Protein AF-A0A7S6MX84-F1 (afdb_monomer_lite)

Sequence (228 aa):
MVRIAVAFVALCLFFGCIPCIQGPSLYVRGEVVTTLDSSGTFIQTPGRRQQNLERVVLCSDRDTGYAWTDKAFVLEVPDAIDLGAKSLKVIKLETVSTGSYSTPDFMITLEDACTPYIVLKDKCQIVNWYNPYSIPRVHIKGGMLEQIVATPILFSDEFVVGYEIRLGDTKISNCNSPQLSRWQAVNQGAGSSAKPSQSKSKKLQSTTREMPETIAIINASPQRQRQR

pLDDT: mean 70.07, std 21.01, range [25.14, 95.12]

Foldseek 3Di:
DPDPVVVVVVVVVVPPCPAFQQFPWDWDFFKAKWFQAPQRDTDHDPDDPPPDFAEQEDADQFRKDFAAHPGIHMYGHHDIDTLSFKKKKKWADDDPPPPDDDDTGIMIGIHTLGDAEDEDEDALTKMWIFRQGGDHHHHYDPDDPVQWDWAFDDDVLPDGRTTIIGGGDCVPRVRDDPRVVSVCCSVVVVVPPPDDDDDDDDDDDDDDDDDDDDDDDDDDDDDDDDDD

Radius of gyration: 23.45 Å; chains: 1; bounding box: 64×52×84 Å

Structure (mmCIF, N/CA/C/O backbone):
data_AF-A0A7S6MX84-F1
#
_entry.id   AF-A0A7S6MX84-F1
#
loop_
_atom_site.group_PDB
_atom_site.id
_atom_site.type_symbol
_atom_site.label_atom_id
_atom_site.label_alt_id
_atom_site.label_comp_id
_atom_site.label_asym_id
_atom_site.label_entity_id
_atom_site.label_seq_id
_atom_site.pdbx_PDB_ins_code
_atom_site.Cartn_x
_atom_site.Cartn_y
_atom_site.Cartn_z
_atom_site.occupancy
_atom_site.B_iso_or_equiv
_atom_site.auth_seq_id
_atom_site.auth_comp_id
_atom_site.auth_asym_id
_atom_site.auth_atom_id
_atom_site.pdbx_PDB_model_num
ATOM 1 N N . MET A 1 1 ? 3.475 20.897 -52.699 1.00 46.12 1 MET A N 1
ATOM 2 C CA . MET A 1 1 ? 4.325 20.851 -51.487 1.00 46.12 1 MET A CA 1
ATOM 3 C C . MET A 1 1 ? 3.467 20.629 -50.231 1.00 46.12 1 MET A C 1
ATOM 5 O O . MET A 1 1 ? 3.386 21.507 -49.392 1.00 46.12 1 MET A O 1
ATOM 9 N N . VAL A 1 2 ? 2.773 19.485 -50.101 1.00 48.22 2 VAL A N 1
ATOM 10 C CA . VAL A 1 2 ? 1.829 19.216 -48.977 1.00 48.22 2 VAL A CA 1
ATOM 11 C C . VAL A 1 2 ? 1.927 17.753 -48.501 1.00 48.22 2 VAL A C 1
ATOM 13 O O . VAL A 1 2 ? 0.973 17.166 -48.017 1.00 48.22 2 VAL A O 1
ATOM 16 N N . ARG A 1 3 ? 3.082 17.100 -48.689 1.00 46.91 3 ARG A N 1
ATOM 17 C CA . ARG A 1 3 ? 3.275 15.685 -48.297 1.00 46.91 3 ARG A CA 1
ATOM 18 C C . ARG A 1 3 ? 4.368 15.460 -47.248 1.00 46.91 3 ARG A C 1
ATOM 20 O O . ARG A 1 3 ? 4.536 14.339 -46.795 1.00 46.91 3 ARG A O 1
ATOM 27 N N . ILE A 1 4 ? 5.067 16.516 -46.825 1.00 51.81 4 ILE A N 1
ATOM 28 C CA . ILE A 1 4 ? 6.194 16.424 -45.876 1.00 51.81 4 ILE A CA 1
ATOM 29 C C . ILE A 1 4 ? 5.773 16.795 -44.439 1.00 51.81 4 ILE A C 1
ATOM 31 O O . ILE A 1 4 ? 6.396 16.352 -43.483 1.00 51.81 4 ILE A O 1
ATOM 35 N N . ALA A 1 5 ? 4.657 17.511 -44.254 1.00 48.75 5 ALA A N 1
ATOM 36 C CA . ALA A 1 5 ? 4.193 17.918 -42.922 1.00 48.75 5 ALA A CA 1
ATOM 37 C C . ALA A 1 5 ? 3.511 16.790 -42.113 1.00 48.75 5 ALA A C 1
ATOM 39 O O . ALA A 1 5 ? 3.474 16.853 -40.889 1.00 48.75 5 ALA A O 1
ATOM 40 N N . VAL A 1 6 ? 3.001 15.739 -42.769 1.00 51.25 6 VAL A N 1
ATOM 41 C CA . VAL A 1 6 ? 2.249 14.660 -42.093 1.00 51.25 6 VAL A CA 1
ATOM 42 C C . VAL A 1 6 ? 3.177 13.653 -41.394 1.00 51.25 6 VAL A C 1
ATOM 44 O O . VAL A 1 6 ? 2.800 13.065 -40.385 1.00 51.25 6 VAL A O 1
ATOM 47 N N . ALA A 1 7 ? 4.422 13.502 -41.860 1.00 50.19 7 ALA A N 1
ATOM 48 C CA . ALA A 1 7 ? 5.379 12.567 -41.262 1.00 50.19 7 ALA A CA 1
ATOM 49 C C . ALA A 1 7 ? 5.929 13.046 -39.902 1.00 50.19 7 ALA A C 1
ATOM 51 O O . ALA A 1 7 ? 6.214 12.227 -39.032 1.00 50.19 7 ALA A O 1
ATOM 52 N N . PHE A 1 8 ? 6.032 14.363 -39.685 1.00 46.22 8 PHE A N 1
ATOM 53 C CA . PHE A 1 8 ? 6.582 14.920 -38.442 1.00 46.22 8 PHE A CA 1
ATOM 54 C C . PHE A 1 8 ? 5.605 14.858 -37.259 1.00 46.22 8 PHE A C 1
ATOM 56 O O . PHE A 1 8 ? 6.034 14.697 -36.120 1.00 46.22 8 PHE A O 1
ATOM 63 N N . VAL A 1 9 ? 4.294 14.914 -37.511 1.00 51.09 9 VAL A N 1
ATOM 64 C CA . VAL A 1 9 ? 3.279 14.811 -36.447 1.00 51.09 9 VAL A CA 1
ATOM 65 C C . VAL A 1 9 ? 3.134 13.367 -35.951 1.00 51.09 9 VAL A C 1
ATOM 67 O O . VAL A 1 9 ? 2.936 13.145 -34.759 1.00 51.09 9 VAL A O 1
ATOM 70 N N . ALA A 1 10 ? 3.317 12.375 -36.829 1.00 49.62 10 ALA A N 1
ATOM 71 C CA . ALA A 1 10 ? 3.277 10.964 -36.447 1.00 49.62 10 ALA A CA 1
ATOM 72 C C . ALA A 1 10 ? 4.450 10.559 -35.533 1.00 49.62 10 ALA A C 1
ATOM 74 O O . ALA A 1 10 ? 4.270 9.728 -34.647 1.00 49.62 10 ALA A O 1
ATOM 75 N N . LEU A 1 11 ? 5.632 11.168 -35.697 1.00 44.69 11 LEU A N 1
ATOM 76 C CA . LEU A 1 11 ? 6.812 10.831 -34.893 1.00 44.69 11 LEU A CA 1
ATOM 77 C C . LEU A 1 11 ? 6.717 11.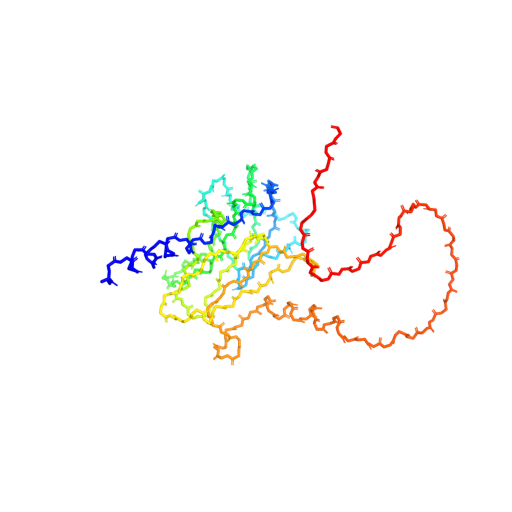360 -33.450 1.00 44.69 11 LEU A C 1
ATOM 79 O O . LEU A 1 11 ? 7.196 10.707 -32.527 1.00 44.69 11 LEU A O 1
ATOM 83 N N . CYS A 1 12 ? 6.040 12.489 -33.225 1.00 44.44 12 CYS A N 1
ATOM 84 C CA . CYS A 1 12 ? 5.835 13.038 -31.879 1.00 44.44 12 CYS A CA 1
ATOM 85 C C . CYS A 1 12 ? 4.814 12.246 -31.041 1.00 44.44 12 CYS A C 1
ATOM 87 O O . CYS A 1 12 ? 4.844 12.326 -29.815 1.00 44.44 12 CYS A O 1
ATOM 89 N N . LEU A 1 13 ? 3.944 11.447 -31.670 1.00 45.12 13 LEU A N 1
ATOM 90 C CA . LEU A 1 13 ? 2.959 10.618 -30.962 1.00 45.12 13 LEU A CA 1
ATOM 91 C C . LEU A 1 13 ? 3.561 9.339 -30.350 1.00 45.12 13 LEU A C 1
ATOM 93 O O . LEU A 1 13 ? 2.938 8.742 -29.477 1.00 45.12 13 LEU A O 1
ATOM 97 N N . PHE A 1 14 ? 4.779 8.940 -30.736 1.00 44.69 14 PHE A N 1
ATOM 98 C CA . PHE A 1 14 ? 5.461 7.771 -30.159 1.00 44.69 14 PHE A CA 1
ATOM 99 C C . PHE A 1 14 ? 6.264 8.073 -28.882 1.00 44.69 14 PHE A C 1
ATOM 101 O O . PHE A 1 14 ? 6.604 7.148 -28.148 1.00 44.69 14 PHE A O 1
ATOM 108 N N . PHE A 1 15 ? 6.527 9.346 -28.565 1.00 42.66 15 PHE A N 1
ATOM 109 C CA . PHE A 1 15 ? 7.320 9.744 -27.388 1.00 42.66 15 PHE A CA 1
ATOM 110 C C . PHE A 1 15 ? 6.480 10.134 -26.159 1.00 42.66 15 PHE A C 1
ATOM 112 O O . PHE A 1 15 ? 7.028 10.558 -25.146 1.00 42.66 15 PHE A O 1
ATOM 119 N N . GLY A 1 16 ? 5.157 9.936 -26.199 1.00 41.97 16 GLY A N 1
ATOM 120 C CA . GLY A 1 16 ? 4.262 10.167 -25.055 1.00 41.97 16 GLY A CA 1
ATOM 121 C C . GLY A 1 16 ? 4.346 9.115 -23.939 1.00 41.97 16 GLY A C 1
ATOM 122 O O . GLY A 1 16 ? 3.632 9.215 -22.943 1.00 41.97 16 GLY A O 1
ATOM 123 N N . CYS A 1 17 ? 5.203 8.101 -24.069 1.00 50.56 17 CYS A N 1
ATOM 124 C CA . CYS A 1 17 ? 5.523 7.201 -22.969 1.00 50.56 17 CYS A CA 1
ATOM 125 C C . CYS A 1 17 ? 6.515 7.903 -22.044 1.00 50.56 17 CYS A C 1
ATOM 127 O O . CYS A 1 17 ? 7.717 7.703 -22.186 1.00 50.56 17 CYS A O 1
ATOM 129 N N . ILE A 1 18 ? 6.023 8.699 -21.088 1.00 53.97 18 ILE A N 1
ATOM 130 C CA . ILE A 1 18 ? 6.843 9.087 -19.934 1.00 53.97 18 ILE A CA 1
ATOM 131 C C . ILE A 1 18 ? 7.358 7.768 -19.336 1.00 53.97 18 ILE A C 1
ATOM 133 O O . ILE A 1 18 ? 6.528 6.946 -18.907 1.00 53.97 18 ILE A O 1
ATOM 137 N N . PRO A 1 19 ? 8.677 7.490 -19.395 1.00 54.78 19 PRO A N 1
ATOM 138 C CA . PRO A 1 19 ? 9.213 6.289 -18.789 1.00 54.78 19 PRO A CA 1
ATOM 139 C C . PRO A 1 19 ? 8.912 6.396 -17.301 1.00 54.78 19 PRO A C 1
ATOM 141 O O . PRO A 1 19 ? 9.115 7.450 -16.700 1.00 54.78 19 PRO A O 1
ATOM 144 N N . CYS A 1 20 ? 8.364 5.330 -16.724 1.00 64.44 20 CYS A N 1
ATOM 145 C CA . CYS A 1 20 ? 8.323 5.205 -15.278 1.00 64.44 20 CYS A CA 1
ATOM 146 C C . CYS A 1 20 ? 9.764 5.365 -14.789 1.00 64.44 20 CYS A C 1
ATOM 148 O O . CYS A 1 20 ? 10.617 4.528 -15.087 1.00 64.44 20 CYS A O 1
ATOM 150 N N . ILE A 1 21 ? 10.058 6.496 -14.152 1.00 64.75 21 ILE A N 1
ATOM 151 C CA . ILE A 1 21 ? 11.368 6.720 -13.562 1.00 64.75 21 ILE A CA 1
ATOM 152 C C . ILE A 1 21 ? 11.346 5.902 -12.283 1.00 64.75 21 ILE A C 1
ATOM 154 O O . ILE A 1 21 ? 10.636 6.249 -11.341 1.00 64.75 21 ILE A O 1
ATOM 158 N N . GLN A 1 22 ? 12.061 4.778 -12.295 1.00 66.44 22 GLN A N 1
ATOM 159 C CA . GLN A 1 22 ? 12.234 3.968 -11.100 1.00 66.44 22 GLN A CA 1
ATOM 160 C C . GLN A 1 22 ? 12.832 4.840 -9.999 1.00 66.44 22 GLN A C 1
ATOM 162 O O . GLN A 1 22 ? 13.749 5.635 -10.234 1.00 66.44 22 GLN A O 1
ATOM 167 N N . GLY A 1 23 ? 12.261 4.711 -8.807 1.00 68.31 23 GLY A N 1
ATOM 168 C CA . GLY A 1 23 ? 12.771 5.378 -7.623 1.00 68.31 23 GLY A CA 1
ATOM 169 C C . GLY A 1 23 ? 14.174 4.900 -7.256 1.00 68.31 23 GLY A C 1
ATOM 170 O O . GLY A 1 23 ? 14.650 3.903 -7.801 1.00 68.31 23 GLY A O 1
ATOM 171 N N . PRO A 1 24 ? 14.841 5.564 -6.297 1.00 72.56 24 PRO A N 1
ATOM 172 C CA . PRO A 1 24 ? 16.017 4.976 -5.673 1.00 72.56 24 PRO A CA 1
ATOM 173 C C . PRO A 1 24 ? 15.673 3.581 -5.132 1.00 72.56 24 PRO A C 1
ATOM 175 O O . PRO A 1 24 ? 14.675 3.409 -4.430 1.00 72.56 24 PRO A O 1
ATOM 178 N N . SER A 1 25 ? 16.500 2.590 -5.468 1.00 73.19 25 SER A N 1
ATOM 179 C CA . SER A 1 25 ? 16.295 1.218 -5.014 1.00 73.19 25 SER A CA 1
ATOM 180 C C . SER A 1 25 ? 16.475 1.113 -3.503 1.00 73.19 25 SER A C 1
ATOM 182 O O . SER A 1 25 ? 17.506 1.512 -2.952 1.00 73.19 25 SER A O 1
ATOM 184 N N . LEU A 1 26 ? 15.481 0.529 -2.839 1.00 75.31 26 LEU A N 1
ATOM 185 C CA . LEU A 1 26 ? 15.531 0.171 -1.427 1.00 75.31 26 LEU A CA 1
ATOM 186 C C . LEU A 1 26 ? 15.024 -1.258 -1.286 1.00 75.31 26 LEU A C 1
ATOM 188 O O . LEU A 1 26 ? 13.908 -1.562 -1.696 1.00 75.31 26 LEU A O 1
ATOM 192 N N . TYR A 1 27 ? 15.837 -2.126 -0.695 1.00 80.00 27 TYR A N 1
ATOM 193 C CA . TYR A 1 27 ? 15.460 -3.517 -0.481 1.00 80.00 27 TYR A CA 1
ATOM 194 C C . TYR A 1 27 ? 14.677 -3.661 0.823 1.00 80.00 27 TYR A C 1
ATOM 196 O O . TYR A 1 27 ? 15.153 -3.235 1.877 1.00 80.00 27 TYR A O 1
ATOM 204 N N . VAL A 1 28 ? 13.505 -4.293 0.766 1.00 77.00 28 VAL A N 1
ATOM 205 C CA . VAL A 1 28 ? 12.734 -4.682 1.956 1.00 77.00 28 VAL A CA 1
ATOM 206 C C . VAL A 1 28 ? 12.782 -6.189 2.142 1.00 77.00 28 VAL A C 1
ATOM 208 O O . VAL A 1 28 ? 12.691 -6.939 1.175 1.00 77.00 28 VAL A O 1
ATOM 211 N N . ARG A 1 29 ? 12.942 -6.605 3.402 1.00 85.50 29 ARG A N 1
ATOM 212 C CA . ARG A 1 29 ? 12.900 -7.992 3.865 1.00 85.50 29 ARG A CA 1
ATOM 213 C C . ARG A 1 29 ? 12.386 -8.029 5.301 1.00 85.50 29 ARG A C 1
ATOM 215 O O . ARG A 1 29 ? 12.752 -7.165 6.100 1.00 85.50 29 ARG A O 1
ATOM 222 N N . GLY A 1 30 ? 11.627 -9.062 5.644 1.00 88.06 30 GLY A N 1
ATOM 223 C CA . GLY A 1 30 ? 11.286 -9.400 7.022 1.00 88.06 30 GLY A CA 1
ATOM 224 C C . GLY A 1 30 ? 9.791 -9.536 7.272 1.00 88.06 30 GLY A C 1
ATOM 225 O O . GLY A 1 30 ? 8.991 -9.693 6.353 1.00 88.06 30 GLY A O 1
ATOM 226 N N . GLU A 1 31 ? 9.442 -9.486 8.554 1.00 90.00 31 GLU A N 1
ATOM 227 C CA . GLU A 1 31 ? 8.085 -9.669 9.060 1.00 90.00 31 GLU A CA 1
ATOM 228 C C . GLU A 1 31 ? 7.615 -8.412 9.788 1.00 90.00 31 GLU A C 1
ATOM 230 O O . GLU A 1 31 ? 8.334 -7.860 10.626 1.00 90.00 31 GLU A O 1
ATOM 235 N N . VAL A 1 32 ? 6.380 -7.992 9.518 1.00 88.94 32 VAL A N 1
ATOM 236 C CA . VAL A 1 32 ? 5.717 -6.913 10.252 1.00 88.94 32 VAL A CA 1
ATOM 237 C C . VAL A 1 32 ? 4.338 -7.359 10.725 1.00 88.94 32 VAL A C 1
ATOM 239 O O . VAL A 1 32 ? 3.544 -7.897 9.957 1.00 88.94 32 VAL A O 1
ATOM 242 N N . VAL A 1 33 ? 4.041 -7.128 12.006 1.00 90.88 33 VAL A N 1
ATOM 243 C CA . VAL A 1 33 ? 2.695 -7.315 12.566 1.00 90.88 33 VAL A CA 1
ATOM 244 C C . VAL A 1 33 ? 1.894 -6.039 12.335 1.00 90.88 33 VAL A C 1
ATOM 246 O O . VAL A 1 33 ? 2.282 -4.962 12.796 1.00 90.88 33 VAL A O 1
ATOM 249 N N . THR A 1 34 ? 0.779 -6.147 11.621 1.00 91.44 34 THR A N 1
ATOM 250 C CA . THR A 1 34 ? -0.027 -4.995 11.211 1.00 91.44 34 THR A CA 1
ATOM 251 C C . THR A 1 34 ? -1.514 -5.340 11.135 1.00 91.44 34 THR A C 1
ATOM 253 O O . THR A 1 34 ? -1.911 -6.499 11.240 1.00 91.44 34 THR A O 1
ATOM 256 N N . THR A 1 35 ? -2.338 -4.311 10.983 1.00 92.31 35 THR A N 1
ATOM 257 C CA . THR A 1 35 ? -3.784 -4.370 10.748 1.00 92.31 35 THR A CA 1
ATOM 258 C C . THR A 1 35 ? -4.109 -3.470 9.561 1.00 92.31 35 THR A C 1
ATOM 260 O O . THR A 1 35 ? -3.419 -2.470 9.356 1.00 92.31 35 THR A O 1
ATOM 263 N N . LEU A 1 36 ? -5.172 -3.773 8.818 1.00 91.19 36 LEU A N 1
ATOM 264 C CA . LEU A 1 36 ? -5.743 -2.852 7.832 1.00 91.19 36 LEU A CA 1
ATOM 265 C C . LEU A 1 36 ? -7.002 -2.205 8.402 1.00 91.19 36 LEU A C 1
ATOM 267 O O . LEU A 1 36 ? -7.868 -2.913 8.907 1.00 91.19 36 LEU A O 1
ATOM 271 N N . ASP A 1 37 ? -7.119 -0.884 8.305 1.00 89.50 37 ASP A N 1
ATOM 272 C CA . ASP A 1 37 ? -8.377 -0.204 8.623 1.00 89.50 37 ASP A CA 1
ATOM 273 C C . ASP A 1 37 ? -9.424 -0.372 7.508 1.00 89.50 37 ASP A C 1
ATOM 275 O O . ASP A 1 37 ? -9.170 -0.967 6.461 1.00 89.50 37 ASP A O 1
ATOM 279 N N . SER A 1 38 ? -10.613 0.203 7.700 1.00 86.75 38 SER A N 1
ATOM 280 C CA . SER A 1 38 ? -11.722 0.129 6.729 1.00 86.75 38 SER A CA 1
ATOM 281 C C . SER A 1 38 ? -11.427 0.714 5.334 1.00 86.75 38 SER A C 1
ATOM 283 O O . SER A 1 38 ? -12.189 0.456 4.388 1.00 86.75 38 SER A O 1
ATOM 285 N N . SER A 1 39 ? -10.338 1.482 5.202 1.00 83.81 39 SER A N 1
ATOM 286 C CA . SER A 1 39 ? -9.826 2.064 3.955 1.00 83.81 39 SER A CA 1
ATOM 287 C C . SER A 1 39 ? -8.690 1.252 3.325 1.00 83.81 39 SER A C 1
ATOM 289 O O . SER A 1 39 ? -8.228 1.592 2.238 1.00 83.81 39 SER A O 1
ATOM 291 N N . GLY A 1 40 ? -8.243 0.180 3.982 1.00 87.44 40 GLY A N 1
ATOM 292 C CA . GLY A 1 40 ? -7.102 -0.623 3.555 1.00 87.44 40 GLY A CA 1
ATOM 293 C C . GLY A 1 40 ? -5.761 0.024 3.889 1.00 87.44 40 GLY A C 1
ATOM 294 O O . GLY A 1 40 ? -4.771 -0.270 3.218 1.00 87.44 40 GLY A O 1
ATOM 295 N N . THR A 1 41 ? -5.716 0.940 4.862 1.00 89.06 41 THR A N 1
ATOM 296 C CA . THR A 1 41 ? -4.465 1.546 5.327 1.00 89.06 41 THR A CA 1
ATOM 297 C C . THR A 1 41 ? -3.811 0.644 6.373 1.00 89.06 41 THR A C 1
ATOM 299 O O . THR A 1 41 ? -4.458 0.267 7.349 1.00 89.06 41 THR A O 1
ATOM 302 N N . PHE A 1 42 ? -2.516 0.349 6.220 1.00 89.56 42 PHE A N 1
ATOM 303 C CA . PHE A 1 42 ? -1.724 -0.300 7.269 1.00 89.56 42 PHE A CA 1
ATOM 304 C C . PHE A 1 42 ? -1.631 0.567 8.528 1.00 89.56 42 PHE A C 1
ATOM 306 O O . PHE A 1 42 ? -1.120 1.688 8.501 1.00 89.56 42 PHE A O 1
ATOM 313 N N . ILE A 1 43 ? -2.060 0.003 9.652 1.00 86.12 43 ILE A N 1
ATOM 314 C CA . ILE A 1 43 ? -1.879 0.564 10.986 1.00 86.12 43 ILE A CA 1
ATOM 315 C C . ILE A 1 43 ? -0.833 -0.277 11.714 1.00 86.12 43 ILE A C 1
ATOM 317 O O . ILE A 1 43 ? -0.891 -1.513 11.748 1.00 86.12 43 ILE A O 1
ATOM 321 N N . GLN A 1 44 ? 0.157 0.397 12.300 1.00 74.38 44 GLN A N 1
ATOM 322 C CA . GLN A 1 44 ? 1.133 -0.268 13.149 1.00 74.38 44 GLN A CA 1
ATOM 323 C C . GLN A 1 44 ? 0.429 -0.741 14.419 1.00 74.38 44 GLN A C 1
ATOM 325 O O . GLN A 1 44 ? -0.162 0.059 15.139 1.00 74.38 44 GLN A O 1
ATOM 330 N N . THR A 1 45 ? 0.498 -2.040 14.707 1.00 74.81 45 THR A N 1
ATOM 331 C CA . THR A 1 45 ? -0.010 -2.583 15.968 1.00 74.81 45 THR A CA 1
ATOM 332 C C . THR A 1 45 ? 1.129 -2.579 16.988 1.00 74.81 45 THR A C 1
ATOM 334 O O . THR A 1 45 ? 2.042 -3.403 16.880 1.00 74.81 45 THR A O 1
ATOM 337 N N . PRO A 1 46 ? 1.143 -1.664 17.975 1.00 59.41 46 PRO A N 1
ATOM 338 C CA . PRO A 1 46 ? 2.197 -1.656 18.975 1.00 59.41 46 PRO A CA 1
ATOM 339 C C . PRO A 1 46 ? 2.123 -2.918 19.846 1.00 59.41 46 PRO A C 1
ATOM 341 O O . PRO A 1 46 ? 1.143 -3.168 20.544 1.00 59.41 46 PRO A O 1
ATOM 344 N N . GLY A 1 47 ? 3.202 -3.702 19.832 1.00 56.66 47 GLY A N 1
ATOM 345 C CA . GLY A 1 47 ? 3.641 -4.463 21.001 1.00 56.66 47 GLY A CA 1
ATOM 346 C C . GLY A 1 47 ? 2.713 -5.550 21.547 1.00 56.66 47 GLY A C 1
ATOM 347 O O . GLY A 1 47 ? 2.668 -5.730 22.763 1.00 56.66 47 GLY A O 1
ATOM 348 N N . ARG A 1 48 ? 2.035 -6.346 20.714 1.00 53.69 48 ARG A N 1
ATOM 349 C CA . ARG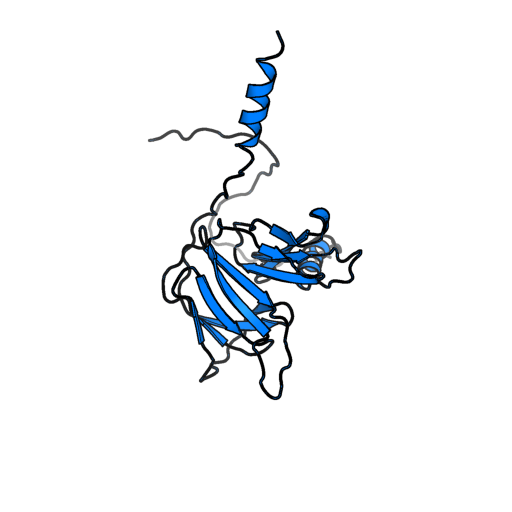 A 1 48 ? 1.497 -7.633 21.184 1.00 53.69 48 ARG A CA 1
ATOM 350 C C . ARG A 1 48 ? 2.166 -8.792 20.466 1.00 53.69 48 ARG A C 1
ATOM 352 O O . ARG A 1 48 ? 2.011 -8.963 19.265 1.00 53.69 48 ARG A O 1
ATOM 359 N N . ARG A 1 49 ? 2.852 -9.634 21.246 1.00 58.31 49 ARG A N 1
ATOM 360 C CA . ARG A 1 49 ? 3.143 -11.031 20.898 1.00 58.31 49 ARG A CA 1
ATOM 361 C C . ARG A 1 49 ? 1.810 -11.783 20.788 1.00 58.31 49 ARG A C 1
ATOM 363 O O . ARG A 1 49 ? 1.458 -12.551 21.677 1.00 58.31 49 ARG A O 1
ATOM 370 N N . GLN A 1 50 ? 1.015 -11.493 19.763 1.00 63.38 50 GLN A N 1
ATOM 371 C CA . GLN A 1 50 ? -0.123 -12.330 19.420 1.00 63.38 50 GLN A CA 1
ATOM 372 C C . GLN A 1 50 ? 0.445 -13.627 18.852 1.00 63.38 50 GLN A C 1
ATOM 374 O O . GLN A 1 50 ? 1.148 -13.634 17.845 1.00 63.38 50 GLN A O 1
ATOM 379 N N . GLN A 1 51 ? 0.217 -14.716 19.576 1.00 69.12 51 GLN A N 1
ATOM 380 C CA . GLN A 1 51 ? 0.525 -16.056 19.099 1.00 69.12 51 GLN A CA 1
ATOM 381 C C . GLN A 1 51 ? -0.566 -16.466 18.099 1.00 69.12 51 GLN A C 1
ATOM 383 O O . GLN A 1 51 ? -1.726 -16.099 18.280 1.00 69.12 51 GLN A O 1
ATOM 388 N N . ASN A 1 52 ? -0.193 -17.215 17.057 1.00 82.81 52 ASN A N 1
ATOM 389 C CA . ASN A 1 52 ? -1.092 -17.710 16.003 1.00 82.81 52 ASN A CA 1
ATOM 390 C C . ASN A 1 52 ? -1.768 -16.620 15.155 1.00 82.81 52 ASN A C 1
ATOM 392 O O . ASN A 1 52 ? -2.952 -16.714 14.836 1.00 82.81 52 ASN A O 1
ATOM 396 N N . LEU A 1 53 ? -1.013 -15.588 14.775 1.00 89.94 53 LEU A N 1
ATOM 397 C CA . LEU A 1 53 ? -1.456 -14.676 13.726 1.00 89.94 53 LEU A CA 1
ATOM 398 C C . LEU A 1 53 ? -1.406 -15.348 12.358 1.00 89.94 53 LEU A C 1
ATOM 400 O O . LEU A 1 53 ? -0.489 -16.108 12.049 1.00 89.94 53 LEU A O 1
ATOM 404 N N . GLU A 1 54 ? -2.390 -15.012 11.535 1.00 91.25 54 GLU A N 1
ATOM 405 C CA . GLU A 1 54 ? -2.381 -15.355 10.123 1.00 91.25 54 GLU A CA 1
ATOM 406 C C . GLU A 1 54 ? -1.214 -14.662 9.418 1.00 91.25 54 GLU A C 1
ATOM 408 O O . GLU A 1 54 ? -0.852 -13.535 9.769 1.00 91.25 54 GLU A O 1
ATOM 413 N N . ARG A 1 55 ? -0.605 -15.351 8.450 1.00 93.06 55 ARG A N 1
ATOM 414 C CA . ARG A 1 55 ? 0.571 -14.866 7.726 1.00 93.06 55 ARG A CA 1
ATOM 415 C C . ARG A 1 55 ? 0.209 -14.635 6.268 1.00 93.06 55 ARG A C 1
ATOM 417 O O . ARG A 1 55 ? -0.239 -15.550 5.584 1.00 93.06 55 ARG A O 1
ATOM 424 N N . VAL A 1 56 ? 0.437 -13.414 5.808 1.00 94.62 56 VAL A N 1
ATOM 425 C CA . VAL A 1 56 ? 0.390 -13.024 4.404 1.00 94.62 56 VAL A CA 1
ATOM 426 C C . VAL A 1 56 ? 1.826 -12.988 3.903 1.00 94.62 56 VAL A C 1
ATOM 428 O O . VAL A 1 56 ? 2.570 -12.068 4.236 1.00 94.62 56 VAL A O 1
ATOM 431 N N . VAL A 1 57 ? 2.215 -14.005 3.138 1.00 94.19 57 VAL A N 1
ATOM 432 C CA . VAL A 1 57 ? 3.580 -14.153 2.619 1.00 94.19 57 VAL A CA 1
ATOM 433 C C . VAL A 1 57 ? 3.612 -13.728 1.154 1.00 94.19 57 VAL A C 1
ATOM 435 O O . VAL A 1 57 ? 2.840 -14.250 0.353 1.00 94.19 57 VAL A O 1
ATOM 438 N N . LEU A 1 58 ? 4.487 -12.781 0.817 1.00 92.81 58 LEU A N 1
ATOM 439 C CA . LEU A 1 58 ? 4.693 -12.276 -0.543 1.00 92.81 58 LEU A CA 1
ATOM 440 C C . LEU A 1 58 ? 6.149 -12.545 -0.956 1.00 92.81 58 LEU A C 1
ATOM 442 O O . LEU A 1 58 ? 7.045 -11.759 -0.646 1.00 92.81 58 LEU A O 1
ATOM 446 N N . CYS A 1 59 ? 6.389 -13.679 -1.610 1.00 87.94 59 CYS A N 1
ATOM 447 C CA . CYS A 1 59 ? 7.704 -14.137 -2.067 1.00 87.94 59 CYS A CA 1
ATOM 448 C C . CYS A 1 59 ? 8.066 -13.599 -3.458 1.00 87.94 59 CYS A C 1
ATOM 450 O O . CYS A 1 59 ? 9.224 -13.288 -3.722 1.00 87.94 59 CYS A O 1
ATOM 452 N N . SER A 1 60 ? 7.089 -13.517 -4.362 1.00 86.31 60 SER A N 1
ATOM 453 C CA . SER A 1 60 ? 7.300 -13.188 -5.773 1.00 86.31 60 SER A CA 1
ATOM 454 C C . SER A 1 60 ? 6.535 -11.948 -6.220 1.00 86.31 60 SER A C 1
ATOM 456 O O . SER A 1 60 ? 5.543 -11.535 -5.612 1.00 86.31 60 SER A O 1
ATOM 458 N N . ASP A 1 61 ? 7.001 -11.329 -7.304 1.00 76.50 61 ASP A N 1
ATOM 459 C CA . ASP A 1 61 ? 6.262 -10.258 -7.944 1.00 76.50 61 ASP A CA 1
ATOM 460 C C . ASP A 1 61 ? 4.992 -10.836 -8.568 1.00 76.50 61 ASP A C 1
ATOM 462 O O . ASP A 1 61 ? 5.049 -11.690 -9.445 1.00 76.50 61 ASP A O 1
ATOM 466 N N . ARG A 1 62 ? 3.838 -10.330 -8.130 1.00 84.44 62 ARG A N 1
ATOM 467 C CA . ARG A 1 62 ? 2.461 -10.811 -8.360 1.00 84.44 62 ARG A CA 1
ATOM 468 C C . ARG A 1 62 ? 1.901 -11.713 -7.269 1.00 84.44 62 ARG A C 1
ATOM 470 O O . ARG A 1 62 ? 0.723 -12.073 -7.360 1.00 84.44 62 ARG A O 1
ATOM 477 N N . ASP A 1 63 ? 2.662 -12.021 -6.221 1.00 91.56 63 ASP A N 1
ATOM 478 C CA . ASP A 1 63 ? 2.078 -12.694 -5.065 1.00 91.56 63 ASP A CA 1
ATOM 479 C C . ASP A 1 63 ? 0.952 -11.848 -4.486 1.00 91.56 63 ASP A C 1
ATOM 481 O O . ASP A 1 63 ? 1.029 -10.618 -4.407 1.00 91.56 63 ASP A O 1
ATOM 485 N N . THR A 1 64 ? -0.120 -12.539 -4.118 1.00 94.31 64 THR A N 1
ATOM 486 C CA . THR A 1 64 ? -1.340 -11.937 -3.608 1.00 94.31 64 THR A CA 1
ATOM 487 C C . THR A 1 64 ? -1.723 -12.608 -2.303 1.00 94.31 64 THR A C 1
ATOM 489 O O . THR A 1 64 ? -1.864 -13.827 -2.236 1.00 94.31 64 THR A O 1
ATOM 492 N N . GLY A 1 65 ? -1.919 -11.793 -1.276 1.00 94.69 65 GLY A N 1
ATOM 493 C CA . GLY A 1 65 ? -2.474 -12.184 0.005 1.00 94.69 65 GLY A CA 1
ATOM 494 C C . GLY A 1 65 ? -3.815 -11.524 0.278 1.00 94.69 65 GLY A C 1
ATOM 495 O O . GLY A 1 65 ? -4.223 -10.583 -0.406 1.00 94.69 65 GLY A O 1
ATOM 496 N N . TYR A 1 66 ? -4.485 -12.007 1.319 1.00 94.50 66 TYR A N 1
ATOM 497 C CA . TYR A 1 66 ? -5.798 -11.530 1.729 1.00 94.50 66 TYR A CA 1
ATOM 498 C C . TYR A 1 66 ? -5.798 -11.167 3.208 1.00 94.50 66 TYR A C 1
ATOM 500 O O . TYR A 1 66 ? -5.116 -11.799 4.010 1.00 94.50 66 TYR A O 1
ATOM 508 N N . ALA A 1 67 ? -6.558 -10.135 3.558 1.00 93.06 67 ALA A N 1
ATOM 509 C CA . ALA A 1 67 ? -6.658 -9.649 4.925 1.00 93.06 67 ALA A CA 1
ATOM 510 C C . ALA A 1 67 ? -8.072 -9.140 5.229 1.00 93.06 67 ALA A C 1
ATOM 512 O O . ALA A 1 67 ? -8.846 -8.804 4.329 1.00 93.06 67 ALA A O 1
ATOM 513 N N . TRP A 1 68 ? -8.392 -9.079 6.519 1.00 92.31 68 TRP A N 1
ATOM 514 C CA . TRP A 1 68 ? -9.657 -8.562 7.035 1.00 92.31 68 TRP A CA 1
ATOM 515 C C . TRP A 1 68 ? -9.429 -7.218 7.709 1.00 92.31 68 TRP A C 1
ATOM 517 O O . TRP A 1 68 ? -8.369 -6.970 8.290 1.00 92.31 68 TRP A O 1
ATOM 527 N N . THR A 1 69 ? -10.458 -6.383 7.659 1.00 90.81 69 THR A N 1
ATOM 528 C CA . THR A 1 69 ? -10.506 -5.114 8.380 1.00 90.81 69 THR A CA 1
ATOM 529 C C . THR A 1 69 ? -10.326 -5.354 9.878 1.00 90.81 69 THR A C 1
ATOM 531 O O . THR A 1 69 ? -10.923 -6.272 10.439 1.00 90.81 69 THR A O 1
ATOM 534 N N . ASP A 1 70 ? -9.490 -4.543 10.525 1.00 89.44 70 ASP A N 1
ATOM 535 C CA . ASP A 1 70 ? -9.226 -4.523 11.970 1.00 89.44 70 ASP A CA 1
ATOM 536 C C . ASP A 1 70 ? -8.733 -5.856 12.582 1.00 89.44 70 ASP A C 1
ATOM 538 O O . ASP A 1 70 ? -8.596 -5.981 13.803 1.00 89.44 70 ASP A O 1
ATOM 542 N N . LYS A 1 71 ? -8.399 -6.858 11.756 1.00 90.88 71 LYS A N 1
ATOM 543 C CA . LYS A 1 71 ? -7.788 -8.124 12.184 1.00 90.88 71 LYS A CA 1
ATOM 544 C C . LYS A 1 71 ? -6.275 -8.044 12.009 1.00 90.88 71 LYS A C 1
ATOM 546 O O . LYS A 1 71 ? -5.784 -7.754 10.922 1.00 90.88 71 LYS A O 1
ATOM 551 N N . ALA A 1 72 ? -5.529 -8.321 13.077 1.00 92.12 72 ALA A N 1
ATOM 552 C CA . ALA A 1 72 ? -4.072 -8.342 13.017 1.00 92.12 72 ALA A CA 1
ATOM 553 C C . ALA A 1 72 ? -3.562 -9.553 12.222 1.00 92.12 72 ALA A C 1
ATOM 555 O O . ALA A 1 72 ? -4.099 -10.657 12.344 1.00 92.12 72 ALA A O 1
ATOM 556 N N . PHE A 1 73 ? -2.504 -9.346 11.443 1.00 93.12 73 PHE A N 1
ATOM 557 C CA . PHE A 1 73 ? -1.805 -10.381 10.684 1.00 93.12 73 PHE A CA 1
ATOM 558 C C . PHE A 1 73 ? -0.311 -10.060 10.582 1.00 93.12 73 PHE A C 1
ATOM 560 O O . PHE A 1 73 ? 0.130 -8.943 10.869 1.00 93.12 73 PHE A O 1
ATOM 567 N N . VAL A 1 74 ? 0.477 -11.058 10.191 1.00 92.94 74 VAL A N 1
ATOM 568 C CA . VAL A 1 74 ? 1.885 -10.884 9.828 1.00 92.94 74 VAL A CA 1
ATOM 569 C C . VAL A 1 74 ? 1.962 -10.689 8.323 1.00 92.94 74 VAL A C 1
ATOM 571 O O . VAL A 1 74 ? 1.568 -11.580 7.576 1.00 92.94 74 VAL A O 1
ATOM 574 N N . LEU A 1 75 ? 2.482 -9.552 7.875 1.00 92.88 75 LEU A N 1
ATOM 575 C CA . LEU A 1 75 ? 2.936 -9.383 6.500 1.00 92.88 75 LEU A CA 1
ATOM 576 C C . LEU A 1 75 ? 4.407 -9.798 6.439 1.00 92.88 75 LEU A C 1
ATOM 578 O O . LEU A 1 75 ? 5.252 -9.210 7.117 1.00 92.88 75 LEU A O 1
ATOM 582 N N . GLU A 1 76 ? 4.698 -10.826 5.653 1.00 92.56 76 GLU A N 1
ATOM 583 C CA . GLU A 1 76 ? 6.026 -11.407 5.501 1.00 92.56 76 GLU A CA 1
ATOM 584 C C . GLU A 1 76 ? 6.512 -11.244 4.062 1.00 92.56 76 GLU A C 1
ATOM 586 O O . GLU A 1 76 ? 5.862 -11.679 3.111 1.00 92.56 76 GLU A O 1
ATOM 591 N N . VAL A 1 77 ? 7.687 -10.636 3.919 1.00 90.50 77 VAL A N 1
ATOM 592 C CA . VAL A 1 77 ? 8.427 -10.533 2.661 1.00 90.50 77 VAL A CA 1
ATOM 593 C C . VAL A 1 77 ? 9.771 -11.235 2.893 1.00 90.50 77 VAL A C 1
ATOM 595 O O . VAL A 1 77 ? 10.701 -10.618 3.427 1.00 90.50 77 VAL A O 1
ATOM 598 N N . PRO A 1 78 ? 9.863 -12.553 2.627 1.00 84.38 78 PRO A N 1
ATOM 599 C CA . PRO A 1 78 ? 11.000 -13.364 3.068 1.00 84.38 78 PRO A CA 1
ATOM 600 C C . PRO A 1 78 ? 12.280 -13.071 2.271 1.00 84.38 78 PRO A C 1
ATOM 602 O O . PRO A 1 78 ? 13.386 -13.139 2.828 1.00 84.38 78 PRO A O 1
ATOM 605 N N . ASP A 1 79 ? 12.116 -12.683 1.007 1.00 86.25 79 ASP A N 1
ATOM 606 C CA . ASP A 1 79 ? 13.186 -12.324 0.082 1.00 86.25 79 ASP A CA 1
ATOM 607 C C . ASP A 1 79 ? 13.409 -10.809 0.029 1.00 86.25 79 ASP A C 1
ATOM 609 O O . ASP A 1 79 ? 12.547 -10.017 0.400 1.00 86.25 79 ASP A O 1
ATOM 613 N N . ALA A 1 80 ? 14.598 -10.386 -0.402 1.00 83.31 80 ALA A N 1
ATOM 614 C CA . ALA A 1 80 ? 14.901 -8.968 -0.567 1.00 83.31 80 ALA A CA 1
ATOM 615 C C . ALA A 1 80 ? 14.257 -8.435 -1.855 1.00 83.31 80 ALA A C 1
ATOM 617 O O . ALA A 1 80 ? 14.635 -8.851 -2.950 1.00 83.31 80 ALA A O 1
ATOM 618 N N . ILE A 1 81 ? 13.323 -7.490 -1.726 1.00 82.94 81 ILE A N 1
ATOM 619 C CA . ILE A 1 81 ? 12.571 -6.932 -2.860 1.00 82.94 81 ILE A CA 1
ATOM 620 C C . ILE A 1 81 ? 12.909 -5.459 -3.051 1.00 82.94 81 ILE A C 1
ATOM 622 O O . ILE A 1 81 ? 12.844 -4.684 -2.100 1.00 82.94 81 ILE A O 1
ATOM 626 N N . ASP A 1 82 ? 13.247 -5.073 -4.283 1.00 85.38 82 ASP A N 1
ATOM 627 C CA . ASP A 1 82 ? 13.552 -3.688 -4.647 1.00 85.38 82 ASP A CA 1
ATOM 628 C C . ASP A 1 82 ? 12.275 -2.836 -4.763 1.00 85.38 82 ASP A C 1
ATOM 630 O O . ASP A 1 82 ? 11.537 -2.931 -5.745 1.00 85.38 82 ASP A O 1
ATOM 634 N N . LEU A 1 83 ? 12.039 -1.953 -3.791 1.00 76.50 83 LEU A N 1
ATOM 635 C CA . LEU A 1 83 ? 10.928 -0.997 -3.793 1.00 76.50 83 LEU A CA 1
ATOM 636 C C . LEU A 1 83 ? 11.077 0.150 -4.807 1.00 76.50 83 LEU A C 1
ATOM 638 O O . LEU A 1 83 ? 10.109 0.856 -5.075 1.00 76.50 83 LEU A O 1
ATOM 642 N N . GLY A 1 84 ? 12.251 0.356 -5.406 1.00 78.81 84 GLY A N 1
ATOM 643 C CA . GLY A 1 84 ? 12.394 1.252 -6.559 1.00 78.81 84 GLY A CA 1
ATOM 644 C C . GLY A 1 84 ? 11.710 0.684 -7.809 1.00 78.81 84 GLY A C 1
ATOM 645 O O . GLY A 1 84 ? 11.221 1.439 -8.653 1.00 78.81 84 GLY A O 1
ATOM 646 N N . ALA A 1 85 ? 11.622 -0.648 -7.889 1.00 83.31 85 ALA A N 1
ATOM 647 C CA . ALA A 1 85 ? 11.037 -1.393 -8.998 1.00 83.31 85 ALA A CA 1
ATOM 648 C C . ALA A 1 85 ? 9.710 -2.085 -8.653 1.00 83.31 85 ALA A C 1
ATOM 650 O O . ALA A 1 85 ? 9.003 -2.505 -9.566 1.00 83.31 85 ALA A O 1
ATOM 651 N N . LYS A 1 86 ? 9.351 -2.214 -7.370 1.00 87.56 86 LYS A N 1
ATOM 652 C CA . LYS A 1 86 ? 8.147 -2.910 -6.890 1.00 87.56 86 LYS A CA 1
ATOM 653 C C . LYS A 1 86 ? 7.312 -2.037 -5.959 1.00 87.56 86 LYS A C 1
ATOM 655 O O . LYS A 1 86 ? 7.778 -1.029 -5.443 1.00 87.56 86 LYS A O 1
ATOM 660 N N . SER A 1 87 ? 6.046 -2.390 -5.781 1.00 88.88 87 SER A N 1
ATOM 661 C CA . SER A 1 87 ? 5.099 -1.662 -4.928 1.00 88.88 87 SER A CA 1
ATOM 662 C C . SER A 1 87 ? 4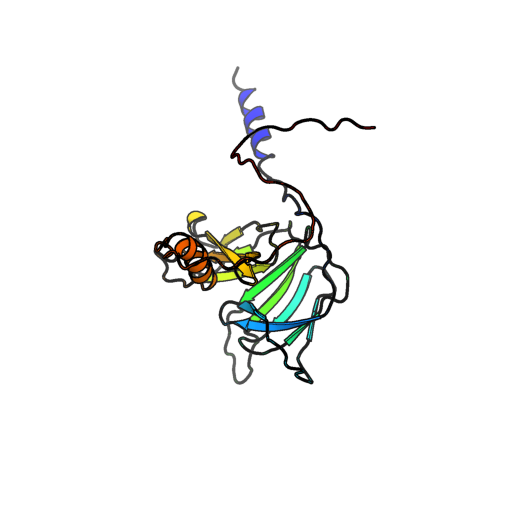.123 -2.631 -4.277 1.00 88.88 87 SER A C 1
ATOM 664 O O . SER A 1 87 ? 3.729 -3.611 -4.903 1.00 88.88 87 SER A O 1
ATOM 666 N N . LEU A 1 88 ? 3.690 -2.355 -3.046 1.00 91.69 88 LEU A N 1
ATOM 667 C CA . LEU A 1 88 ? 2.569 -3.092 -2.456 1.00 91.69 88 LEU A CA 1
ATOM 668 C C . LEU A 1 88 ? 1.262 -2.380 -2.809 1.00 91.69 88 LEU A C 1
ATOM 670 O O . LEU A 1 88 ? 1.083 -1.196 -2.527 1.00 91.69 88 LEU A O 1
ATOM 674 N N . LYS A 1 89 ? 0.342 -3.110 -3.430 1.00 93.00 89 LYS A N 1
ATOM 675 C CA . LYS A 1 89 ? -0.977 -2.632 -3.841 1.00 93.00 89 LYS A CA 1
ATOM 676 C C . LYS A 1 89 ? -2.033 -3.256 -2.940 1.00 93.00 89 LYS A C 1
ATOM 678 O O . LYS A 1 89 ? -2.164 -4.476 -2.915 1.00 93.00 89 LYS A O 1
ATOM 683 N N . VAL A 1 90 ? -2.813 -2.434 -2.246 1.00 94.31 90 VAL A N 1
ATOM 684 C CA . VAL A 1 90 ? -3.929 -2.888 -1.405 1.00 94.31 90 VAL A CA 1
ATOM 685 C C . VAL A 1 90 ? -5.243 -2.425 -2.021 1.00 94.31 90 VAL A C 1
ATOM 687 O O . VAL A 1 90 ? -5.446 -1.230 -2.243 1.00 94.31 90 VAL A O 1
ATOM 690 N N . ILE A 1 91 ? -6.128 -3.376 -2.318 1.00 91.50 91 ILE A N 1
ATOM 691 C CA . ILE A 1 91 ? -7.442 -3.134 -2.924 1.00 91.50 91 ILE A CA 1
ATOM 692 C C . ILE A 1 91 ? -8.522 -3.691 -2.004 1.00 91.50 91 ILE A C 1
ATOM 694 O O . ILE A 1 91 ? -8.449 -4.849 -1.593 1.00 91.50 91 ILE A O 1
ATOM 698 N N . LYS A 1 92 ? -9.550 -2.885 -1.732 1.00 89.06 92 LYS A N 1
ATOM 699 C CA . LYS A 1 92 ? -10.769 -3.356 -1.073 1.00 89.06 92 LYS A CA 1
ATOM 700 C C . LYS A 1 92 ? -11.589 -4.223 -2.028 1.00 89.06 92 LYS A C 1
ATOM 702 O O . LYS A 1 92 ? -11.884 -3.801 -3.146 1.00 89.06 92 LYS A O 1
ATOM 707 N N . LEU A 1 93 ? -11.938 -5.423 -1.590 1.00 86.88 93 LEU A N 1
ATOM 708 C CA . LEU A 1 93 ? -12.795 -6.346 -2.319 1.00 86.88 93 LEU A CA 1
ATOM 709 C C . LEU A 1 93 ? -14.259 -5.951 -2.109 1.00 86.88 93 LEU A C 1
ATOM 711 O O . LEU A 1 93 ? -14.669 -5.603 -1.001 1.00 86.88 93 LEU A O 1
ATOM 715 N N . GLU A 1 94 ? -15.060 -6.004 -3.171 1.00 70.81 94 GLU A N 1
ATOM 716 C CA . GLU A 1 94 ? -16.510 -5.925 -3.023 1.00 70.81 94 GLU A CA 1
ATOM 717 C C . GLU A 1 94 ? -16.979 -7.191 -2.300 1.00 70.81 94 GLU A C 1
ATOM 719 O O . GLU A 1 94 ? -16.896 -8.298 -2.834 1.00 70.81 94 GLU A O 1
ATOM 724 N N . THR A 1 95 ? -17.436 -7.046 -1.058 1.00 60.78 95 THR A N 1
ATOM 725 C CA . THR A 1 95 ? -18.028 -8.143 -0.288 1.00 60.78 95 THR A CA 1
ATOM 726 C C . THR A 1 95 ? -19.313 -8.602 -0.969 1.00 60.78 95 THR A C 1
ATOM 728 O O . THR A 1 95 ? -20.368 -7.990 -0.800 1.00 60.78 95 THR A O 1
ATOM 731 N N . VAL A 1 96 ? -19.243 -9.695 -1.728 1.00 53.03 96 VAL A N 1
ATOM 732 C CA . VAL A 1 96 ? -20.432 -10.426 -2.171 1.00 53.03 96 VAL A CA 1
ATOM 733 C C . VAL A 1 96 ? -20.837 -11.347 -1.021 1.00 53.03 96 VAL A C 1
ATOM 735 O O . VAL A 1 96 ? -20.215 -12.381 -0.791 1.00 53.03 96 VAL A O 1
ATOM 738 N N . SER A 1 97 ? -21.858 -10.962 -0.255 1.00 50.31 97 SER A N 1
ATOM 739 C CA . SER A 1 97 ? -22.374 -11.760 0.862 1.00 50.31 97 SER A CA 1
ATOM 740 C C . SER A 1 97 ? -23.179 -12.968 0.364 1.00 50.31 97 SER A C 1
ATOM 742 O O . SER A 1 97 ? -24.406 -13.001 0.407 1.00 50.31 97 SER A O 1
ATOM 744 N N . THR A 1 98 ? -22.500 -14.007 -0.117 1.00 44.44 98 THR A N 1
ATOM 745 C CA . THR A 1 98 ? -23.135 -15.305 -0.385 1.00 44.44 98 THR A CA 1
ATOM 746 C C . THR A 1 98 ? -23.054 -16.200 0.853 1.00 44.44 98 THR A C 1
ATOM 748 O O . THR A 1 98 ? -22.129 -16.996 0.998 1.00 44.44 98 THR A O 1
ATOM 751 N N . GLY A 1 99 ? -24.040 -16.088 1.749 1.00 51.97 99 GLY A N 1
ATOM 752 C CA . GLY A 1 99 ? -24.211 -16.995 2.896 1.00 51.97 99 GLY A CA 1
ATOM 753 C C . GLY A 1 99 ? -23.296 -16.732 4.105 1.00 51.97 99 GLY A C 1
ATOM 754 O O . GLY A 1 99 ? -22.686 -15.675 4.223 1.00 51.97 99 GLY A O 1
ATOM 755 N N . SER A 1 100 ? -23.231 -17.700 5.033 1.00 50.38 100 SER A N 1
ATOM 756 C CA . SER A 1 100 ? -22.556 -17.614 6.351 1.00 50.38 100 SER A CA 1
ATOM 757 C C . SER A 1 100 ? -21.017 -17.573 6.329 1.00 50.38 100 SER A C 1
ATOM 759 O O . SER A 1 100 ? -20.398 -17.782 7.371 1.00 50.38 100 SER A O 1
ATOM 761 N N . TYR A 1 101 ? -20.376 -17.319 5.187 1.00 56.34 101 TYR A N 1
ATOM 762 C CA . TYR A 1 101 ? -18.915 -17.268 5.095 1.00 56.34 101 TYR A CA 1
ATOM 763 C C . TYR A 1 101 ? -18.415 -15.822 5.110 1.00 56.34 101 TYR A C 1
ATOM 765 O O . TYR A 1 101 ? -18.839 -15.000 4.301 1.00 56.34 101 TYR A O 1
ATOM 773 N N . SER A 1 102 ? -17.483 -15.515 6.017 1.00 66.81 102 SER A N 1
ATOM 774 C CA . SER A 1 102 ? -16.773 -14.235 6.031 1.00 66.81 102 SER A CA 1
ATOM 775 C C . SER A 1 102 ? -15.736 -14.209 4.906 1.00 66.81 102 SER A C 1
ATOM 777 O O . SER A 1 102 ? -14.699 -14.870 5.003 1.00 66.81 102 SER A O 1
ATOM 779 N N . THR A 1 103 ? -15.995 -13.457 3.842 1.00 77.44 103 THR A N 1
ATOM 780 C CA . THR A 1 103 ? -14.995 -13.180 2.803 1.00 77.44 103 THR A CA 1
ATOM 781 C C . THR A 1 103 ? -13.971 -12.157 3.312 1.00 77.44 103 THR A C 1
ATOM 783 O O . THR A 1 103 ? -14.355 -11.273 4.077 1.00 77.44 103 THR A O 1
ATOM 786 N N . PRO A 1 104 ? -12.686 -12.253 2.927 1.00 83.31 104 PRO A N 1
ATOM 787 C CA . PRO A 1 104 ? -11.705 -11.216 3.237 1.00 83.31 104 PRO A CA 1
ATOM 788 C C . PRO A 1 104 ? -12.100 -9.875 2.607 1.00 83.31 104 PRO A C 1
ATOM 790 O O . PRO A 1 104 ? -12.677 -9.839 1.520 1.00 83.31 104 PRO A O 1
ATOM 793 N N . ASP A 1 105 ? -11.766 -8.778 3.287 1.00 89.81 105 ASP A N 1
ATOM 794 C CA . ASP A 1 105 ? -12.112 -7.418 2.853 1.00 89.81 105 ASP A CA 1
ATOM 795 C C . ASP A 1 105 ? -11.083 -6.834 1.883 1.00 89.81 105 ASP A C 1
ATOM 797 O O . ASP A 1 105 ? -11.399 -5.937 1.102 1.00 89.81 105 ASP A O 1
ATOM 801 N N . PHE A 1 106 ? -9.839 -7.317 1.940 1.00 93.25 106 PHE A N 1
ATOM 802 C CA . PHE A 1 106 ? -8.719 -6.733 1.213 1.00 93.25 106 PHE A CA 1
ATOM 803 C C . PHE A 1 106 ? -7.886 -7.776 0.489 1.00 93.25 106 PHE A C 1
ATOM 805 O O . PHE A 1 106 ? -7.660 -8.883 0.978 1.00 93.25 106 PHE A O 1
ATOM 812 N N . MET A 1 107 ? -7.371 -7.353 -0.659 1.00 94.25 107 MET A N 1
ATOM 813 C CA . MET A 1 107 ? -6.360 -8.041 -1.441 1.00 94.25 107 MET A CA 1
ATOM 814 C C . MET A 1 107 ? -5.075 -7.212 -1.420 1.00 94.25 107 MET A C 1
ATOM 816 O O . MET A 1 107 ? -5.098 -6.029 -1.763 1.00 94.25 107 MET A O 1
ATOM 820 N N . ILE A 1 108 ? -3.971 -7.833 -1.014 1.00 95.12 108 ILE A N 1
ATOM 821 C CA . ILE A 1 108 ? -2.636 -7.237 -0.930 1.00 95.12 108 ILE A CA 1
ATOM 822 C C . ILE A 1 108 ? -1.783 -7.911 -1.998 1.00 95.12 108 ILE A C 1
ATOM 824 O O . ILE A 1 108 ? -1.535 -9.106 -1.904 1.00 95.12 108 ILE A O 1
ATOM 828 N N . THR A 1 109 ? -1.324 -7.170 -2.998 1.00 93.44 109 THR A N 1
ATOM 829 C CA . THR A 1 109 ? -0.507 -7.713 -4.088 1.00 93.44 109 THR A CA 1
ATOM 830 C C . THR A 1 109 ? 0.841 -7.016 -4.129 1.00 93.44 109 THR A C 1
ATOM 832 O O . THR A 1 109 ? 0.904 -5.789 -4.031 1.00 93.44 109 THR A O 1
ATOM 835 N N . LEU A 1 110 ? 1.917 -7.774 -4.322 1.00 90.88 110 LEU A N 1
ATOM 836 C CA . LEU A 1 110 ? 3.198 -7.200 -4.711 1.00 90.88 110 LEU A CA 1
ATOM 837 C C . LEU A 1 110 ? 3.218 -6.994 -6.227 1.00 90.88 110 LEU A C 1
ATOM 839 O O . LEU A 1 110 ? 3.116 -7.948 -6.986 1.00 90.88 110 LEU A O 1
ATOM 843 N N . GLU A 1 111 ? 3.354 -5.756 -6.679 1.00 89.00 111 GLU A N 1
ATOM 844 C CA . GLU A 1 111 ? 3.277 -5.379 -8.091 1.00 89.00 111 GLU A CA 1
ATOM 845 C C . GLU A 1 111 ? 4.571 -4.737 -8.578 1.00 89.00 111 GLU A C 1
ATOM 847 O O . GLU A 1 111 ? 5.401 -4.267 -7.799 1.00 89.00 111 GLU A O 1
ATOM 852 N N . ASP A 1 112 ? 4.725 -4.684 -9.895 1.00 86.00 112 ASP A N 1
ATOM 853 C CA . ASP A 1 112 ? 5.765 -3.882 -10.524 1.00 86.00 112 ASP A CA 1
ATOM 854 C C . ASP A 1 112 ? 5.450 -2.383 -10.400 1.00 86.00 112 ASP A C 1
ATOM 856 O O . ASP A 1 112 ? 4.336 -1.944 -10.682 1.00 86.00 112 ASP A O 1
ATOM 860 N N . ALA A 1 113 ? 6.431 -1.575 -9.996 1.00 79.50 113 ALA A N 1
ATOM 861 C CA . ALA A 1 113 ? 6.267 -0.132 -9.847 1.00 79.50 113 ALA A CA 1
ATOM 862 C C . ALA A 1 113 ? 5.998 0.577 -11.186 1.00 79.50 113 ALA A C 1
ATOM 864 O O . ALA A 1 113 ? 5.439 1.675 -11.201 1.00 79.50 113 ALA A O 1
ATOM 865 N N . CYS A 1 114 ? 6.397 -0.045 -12.301 1.00 74.12 114 CYS A N 1
ATOM 866 C CA . CYS A 1 114 ? 6.384 0.525 -13.642 1.00 74.12 114 CYS A CA 1
ATOM 867 C C . CYS A 1 114 ? 5.403 -0.138 -14.618 1.00 74.12 114 CYS A C 1
ATOM 869 O O . CYS A 1 114 ? 5.279 0.324 -15.757 1.00 74.12 114 CYS A O 1
ATOM 871 N N . THR A 1 115 ? 4.662 -1.167 -14.197 1.00 68.38 115 THR A N 1
ATOM 872 C CA . THR A 1 115 ? 3.774 -1.953 -15.075 1.00 68.38 115 THR A CA 1
ATOM 873 C C . THR A 1 115 ? 2.405 -2.226 -14.426 1.00 68.38 115 THR A C 1
ATOM 875 O O . THR A 1 115 ? 2.306 -2.268 -13.209 1.00 68.38 115 THR A O 1
ATOM 878 N N . PRO A 1 116 ? 1.326 -2.405 -15.214 1.00 59.62 116 PRO A N 1
ATOM 879 C CA . PRO A 1 116 ? 0.588 -1.349 -15.870 1.00 59.62 116 PRO A CA 1
ATOM 880 C C . PRO A 1 116 ? -0.700 -1.033 -15.090 1.00 59.62 116 PRO A C 1
ATOM 882 O O . PRO A 1 116 ? -1.540 -1.889 -14.862 1.00 59.62 116 PRO A O 1
ATOM 885 N N . TYR A 1 117 ? -0.833 0.238 -14.745 1.00 71.00 117 TYR A N 1
ATOM 886 C CA . TYR A 1 117 ? -2.035 0.936 -14.307 1.00 71.00 117 TYR A CA 1
ATOM 887 C C . TYR A 1 117 ? -2.936 0.346 -13.201 1.00 71.00 117 TYR A C 1
ATOM 889 O O . TYR A 1 117 ? -3.445 -0.770 -13.245 1.00 71.00 117 TYR A O 1
ATOM 897 N N . ILE A 1 118 ? -3.297 1.195 -12.243 1.00 83.12 118 ILE A N 1
ATOM 898 C CA . ILE A 1 118 ? -4.459 0.940 -11.393 1.00 83.12 118 ILE A CA 1
ATOM 899 C C . ILE A 1 118 ? -5.716 1.158 -12.233 1.00 83.12 118 ILE A C 1
ATOM 901 O O . ILE A 1 118 ? -5.878 2.219 -12.832 1.00 83.12 118 ILE A O 1
ATOM 905 N N . VAL A 1 119 ? -6.618 0.175 -12.264 1.00 83.62 119 VAL A N 1
ATOM 906 C CA . VAL A 1 119 ? -7.962 0.363 -12.824 1.00 83.62 119 VAL A CA 1
ATOM 907 C C . VAL A 1 119 ? -8.911 0.749 -11.704 1.00 83.62 119 VAL A C 1
ATOM 909 O O . VAL A 1 119 ? -9.241 -0.089 -10.865 1.00 83.62 119 VAL A O 1
ATOM 912 N N . LEU A 1 120 ? -9.384 1.989 -11.732 1.00 84.0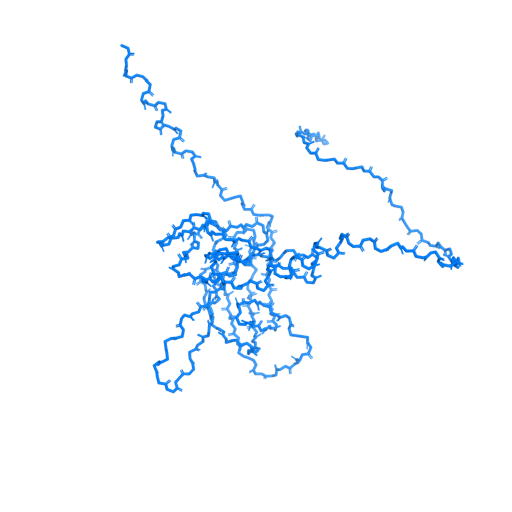0 120 LEU A N 1
ATOM 913 C CA . LEU A 1 120 ? -10.489 2.435 -10.894 1.00 84.00 120 LEU A CA 1
ATOM 914 C C . LEU A 1 120 ? -11.790 2.197 -11.662 1.00 84.00 120 LEU A C 1
ATOM 916 O O . LEU A 1 120 ? -12.007 2.770 -12.736 1.00 84.00 120 LEU A O 1
ATOM 920 N N . LYS A 1 121 ? -12.610 1.283 -11.149 1.00 80.56 121 LYS A N 1
ATOM 921 C CA . LYS A 1 121 ? -13.866 0.848 -11.770 1.00 80.56 121 LYS A CA 1
ATOM 922 C C . LYS A 1 121 ? -15.069 1.541 -11.148 1.00 80.56 121 LYS A C 1
ATOM 924 O O . LYS A 1 121 ? -15.992 1.894 -11.874 1.00 80.56 121 LYS A O 1
ATOM 929 N N . ASP A 1 122 ? -15.010 1.775 -9.842 1.00 79.25 122 ASP A N 1
ATOM 930 C CA . ASP A 1 122 ? -16.167 2.179 -9.054 1.00 79.25 122 ASP A CA 1
ATOM 931 C C . ASP A 1 122 ? -15.943 3.545 -8.401 1.00 79.25 122 ASP A C 1
ATOM 933 O O . ASP A 1 122 ? -14.830 3.928 -8.021 1.00 79.25 122 ASP A O 1
ATOM 937 N N . LYS A 1 123 ? -17.025 4.316 -8.270 1.00 79.06 123 LYS A N 1
ATOM 938 C CA . LYS A 1 123 ? -16.999 5.595 -7.553 1.00 79.06 123 LYS A CA 1
ATOM 939 C C . LYS A 1 123 ? -16.612 5.337 -6.093 1.00 79.06 123 LYS A C 1
ATOM 941 O O . LYS A 1 123 ? -17.135 4.421 -5.471 1.00 79.06 123 LYS A O 1
ATOM 946 N N . CYS A 1 124 ? -15.738 6.172 -5.534 1.00 79.50 124 CYS A N 1
ATOM 947 C CA . CYS A 1 124 ? -15.199 6.019 -4.178 1.00 79.50 124 CYS A CA 1
ATOM 948 C C . CYS A 1 124 ? -14.331 4.771 -3.949 1.00 79.50 124 CYS A C 1
ATOM 950 O O . CYS A 1 124 ? -13.981 4.496 -2.802 1.00 79.50 124 CYS A O 1
ATOM 952 N N . GLN A 1 125 ? -13.942 4.043 -5.000 1.00 85.00 125 GLN A N 1
ATOM 953 C CA . GLN A 1 125 ? -12.940 2.994 -4.865 1.00 85.00 125 GLN A CA 1
ATOM 954 C C . GLN A 1 125 ? -11.612 3.602 -4.398 1.00 85.00 125 GLN A C 1
ATOM 956 O O . GLN A 1 125 ? -11.163 4.611 -4.948 1.00 85.00 125 GLN A O 1
ATOM 961 N N . ILE A 1 126 ? -11.000 2.970 -3.397 1.00 86.44 126 ILE A N 1
ATOM 962 C CA . ILE A 1 126 ? -9.681 3.315 -2.866 1.00 86.44 126 ILE A CA 1
ATOM 963 C C . ILE A 1 126 ? -8.706 2.197 -3.228 1.00 86.44 126 ILE A C 1
ATOM 965 O O . ILE A 1 126 ? -9.002 1.013 -3.045 1.00 86.44 126 ILE A O 1
ATOM 969 N N . VAL A 1 127 ? -7.539 2.589 -3.729 1.00 91.25 127 VAL A N 1
ATOM 970 C CA . VAL A 1 127 ? -6.382 1.716 -3.909 1.00 91.25 127 VAL A CA 1
ATOM 971 C C . VAL A 1 127 ? -5.197 2.353 -3.203 1.00 91.25 127 VAL A C 1
ATOM 973 O O . VAL A 1 127 ? -4.771 3.446 -3.575 1.00 91.25 127 VAL A O 1
ATOM 976 N N . ASN A 1 128 ? -4.654 1.665 -2.201 1.00 92.88 128 ASN A N 1
ATOM 977 C CA . ASN A 1 128 ? -3.452 2.128 -1.517 1.00 92.88 128 ASN A CA 1
ATOM 978 C C . ASN A 1 128 ? -2.226 1.554 -2.212 1.00 92.88 128 ASN A C 1
ATOM 980 O O . ASN A 1 128 ? -2.073 0.339 -2.351 1.00 92.88 128 ASN A O 1
ATOM 984 N N . TRP A 1 129 ? -1.370 2.455 -2.669 1.00 92.12 129 TRP A N 1
ATOM 985 C CA . TRP A 1 129 ? -0.145 2.158 -3.382 1.00 92.12 129 TRP A CA 1
ATOM 986 C C . TRP A 1 129 ? 1.052 2.498 -2.504 1.00 92.12 129 TRP A C 1
ATOM 988 O O . TRP A 1 129 ? 1.432 3.660 -2.362 1.00 92.12 129 TRP A O 1
ATOM 998 N N . TYR A 1 130 ? 1.647 1.484 -1.894 1.00 90.00 130 TYR A N 1
ATOM 999 C CA . TYR A 1 130 ? 2.789 1.621 -1.000 1.00 90.00 130 TYR A CA 1
ATOM 1000 C C . TYR A 1 130 ? 4.089 1.576 -1.795 1.00 90.00 130 TYR A C 1
ATOM 1002 O O . TYR A 1 130 ? 4.742 0.538 -1.928 1.00 90.00 130 TYR A O 1
ATOM 1010 N N . ASN A 1 131 ? 4.415 2.737 -2.351 1.00 88.19 131 ASN A N 1
ATOM 1011 C CA . ASN A 1 131 ? 5.715 3.086 -2.894 1.00 88.19 131 ASN A CA 1
ATOM 1012 C C . ASN A 1 131 ? 5.844 4.616 -2.859 1.00 88.19 131 ASN A C 1
ATOM 1014 O O . ASN A 1 131 ? 5.068 5.297 -3.533 1.00 88.19 131 ASN A O 1
ATOM 1018 N N . PRO A 1 132 ? 6.779 5.187 -2.085 1.00 84.88 132 PRO A N 1
ATOM 1019 C CA . PRO A 1 132 ? 6.902 6.638 -1.982 1.00 84.88 132 PRO A CA 1
ATOM 1020 C C . PRO A 1 132 ? 7.526 7.284 -3.226 1.00 84.88 132 PRO A C 1
ATOM 1022 O O . PRO A 1 132 ? 7.356 8.484 -3.443 1.00 84.88 132 PRO A O 1
ATOM 1025 N N . TYR A 1 133 ? 8.230 6.505 -4.049 1.00 82.75 133 TYR A N 1
ATOM 1026 C CA . TYR A 1 133 ? 9.027 7.002 -5.167 1.00 82.75 133 TYR A CA 1
ATOM 1027 C C . TYR A 1 133 ? 8.291 6.996 -6.509 1.00 82.75 133 TYR A C 1
ATOM 1029 O O . TYR A 1 133 ? 8.705 7.699 -7.427 1.00 82.75 133 TYR A O 1
ATOM 1037 N N . SER A 1 134 ? 7.219 6.210 -6.633 1.00 79.69 134 SER A N 1
ATOM 1038 C CA . SER A 1 134 ? 6.470 6.058 -7.881 1.00 79.69 134 SER A CA 1
ATOM 1039 C C . SER A 1 134 ? 4.966 6.071 -7.636 1.00 79.69 134 SER A C 1
ATOM 1041 O O . SER A 1 134 ? 4.458 5.354 -6.774 1.00 79.69 134 SER A O 1
ATOM 1043 N N . ILE A 1 135 ? 4.256 6.856 -8.448 1.00 79.25 135 ILE A N 1
ATOM 1044 C CA . ILE A 1 135 ? 2.799 6.803 -8.575 1.00 79.25 135 ILE A CA 1
ATOM 1045 C C . ILE A 1 135 ? 2.494 5.992 -9.840 1.00 79.25 135 ILE A C 1
ATOM 1047 O O . ILE A 1 135 ? 3.038 6.293 -10.908 1.00 79.25 135 ILE A O 1
ATOM 1051 N N . PRO A 1 136 ? 1.625 4.975 -9.764 1.00 80.94 136 PRO A N 1
ATOM 1052 C CA . PRO A 1 136 ? 1.301 4.156 -10.914 1.00 80.94 136 PRO A CA 1
ATOM 1053 C C . PRO A 1 136 ? 0.486 4.966 -11.920 1.00 80.94 136 PRO A C 1
ATOM 1055 O O . PRO A 1 136 ? -0.192 5.943 -11.593 1.00 80.94 136 PRO A O 1
ATOM 1058 N N . ARG A 1 137 ? 0.479 4.506 -13.171 1.00 81.44 137 ARG A N 1
ATOM 1059 C CA . ARG A 1 137 ? -0.513 4.980 -14.146 1.00 81.44 137 ARG A CA 1
ATOM 1060 C C . ARG A 1 137 ? -1.919 4.665 -13.615 1.00 81.44 137 ARG A C 1
ATOM 1062 O O . ARG A 1 137 ? -2.106 3.683 -12.904 1.00 81.44 137 ARG A O 1
ATOM 1069 N N . VAL A 1 138 ? -2.922 5.467 -13.950 1.00 81.25 138 VAL A N 1
ATOM 1070 C CA . VAL A 1 138 ? -4.302 5.223 -13.500 1.00 81.25 138 VAL A CA 1
ATOM 1071 C C . VAL A 1 138 ? -5.220 5.214 -14.708 1.00 81.25 138 VAL A C 1
ATOM 1073 O O . VAL A 1 138 ? -5.214 6.138 -15.516 1.00 81.25 138 VAL A O 1
ATOM 1076 N N . HIS A 1 139 ? -5.988 4.141 -14.843 1.00 80.75 139 HIS A N 1
ATOM 1077 C CA . HIS A 1 139 ? -7.012 3.969 -15.858 1.00 80.75 139 HIS A CA 1
ATOM 1078 C C . HIS A 1 139 ? -8.372 4.024 -15.178 1.00 80.75 139 HIS A C 1
ATOM 1080 O O . HIS A 1 139 ? -8.611 3.351 -14.177 1.00 80.75 139 HIS A O 1
ATOM 1086 N N . ILE A 1 140 ? -9.278 4.805 -15.748 1.00 76.44 140 ILE A N 1
ATOM 1087 C CA . ILE A 1 140 ? -10.632 4.944 -15.227 1.00 76.44 140 ILE A CA 1
ATOM 1088 C C . ILE A 1 140 ? -11.579 4.240 -16.180 1.00 76.44 140 ILE A C 1
ATOM 1090 O O . ILE A 1 140 ? -11.579 4.512 -17.382 1.00 76.44 140 ILE A O 1
ATOM 1094 N N . LYS A 1 141 ? -12.418 3.357 -15.646 1.00 76.44 141 LYS A N 1
ATOM 1095 C CA . LYS A 1 141 ? -13.531 2.798 -16.407 1.00 76.44 141 LYS A CA 1
ATOM 1096 C C . LYS A 1 141 ? -14.769 3.667 -16.170 1.00 76.44 141 LYS A C 1
ATOM 1098 O O . LYS A 1 141 ? -15.363 3.604 -15.106 1.00 76.44 141 LYS A O 1
ATOM 1103 N N . GLY A 1 142 ? -15.161 4.470 -17.161 1.00 64.56 142 GLY A N 1
ATOM 1104 C CA . GLY A 1 142 ? -16.422 5.228 -17.110 1.00 64.56 142 GLY A CA 1
ATOM 1105 C C . GLY A 1 142 ? -16.403 6.516 -16.271 1.00 64.56 142 GLY A C 1
ATOM 1106 O O . GLY A 1 142 ? -17.450 6.923 -15.779 1.00 64.56 142 GLY A O 1
ATOM 1107 N N . GLY A 1 143 ? -15.246 7.169 -16.123 1.00 66.44 143 GLY A N 1
ATOM 1108 C CA . GLY A 1 143 ? -15.102 8.464 -15.442 1.00 66.44 143 GLY A CA 1
ATOM 1109 C C . GLY A 1 143 ? -14.104 9.392 -16.144 1.00 66.44 143 GLY A C 1
ATOM 1110 O O . GLY A 1 143 ? -13.572 9.053 -17.200 1.00 66.44 143 GLY A O 1
ATOM 1111 N N . MET A 1 144 ? -13.859 10.569 -15.564 1.00 68.06 144 MET A N 1
ATOM 1112 C CA . MET A 1 144 ? -12.959 11.599 -16.106 1.00 68.06 144 MET A CA 1
ATOM 1113 C C . MET A 1 144 ? -11.659 11.673 -15.300 1.00 68.06 144 MET A C 1
ATOM 1115 O O . MET A 1 144 ? -11.687 11.542 -14.079 1.00 68.06 144 MET A O 1
ATOM 1119 N N . LEU A 1 145 ? -10.522 11.920 -15.967 1.00 66.06 145 LEU A N 1
ATOM 1120 C CA . LEU A 1 145 ? -9.188 11.976 -15.339 1.00 66.06 145 LEU A CA 1
ATOM 1121 C C . LEU A 1 145 ? -9.127 12.946 -14.147 1.00 66.06 145 LEU A C 1
ATOM 1123 O O . LEU A 1 145 ? -8.508 12.647 -13.132 1.00 66.06 145 LEU A O 1
ATOM 1127 N N . GLU A 1 146 ? -9.833 14.069 -14.256 1.00 69.00 146 GLU A N 1
ATOM 1128 C CA . GLU A 1 146 ? -9.946 15.129 -13.242 1.00 69.00 146 GLU A CA 1
ATOM 1129 C C . GLU A 1 146 ? -10.559 14.653 -11.917 1.00 69.00 146 GLU A C 1
ATOM 1131 O O . GLU A 1 146 ? -10.480 15.340 -10.904 1.00 69.00 146 GLU A O 1
ATOM 1136 N N . GLN A 1 147 ? -11.177 13.472 -11.911 1.00 71.50 147 GLN A N 1
ATOM 1137 C CA . GLN A 1 147 ? -11.773 12.872 -10.725 1.00 71.50 147 GLN A CA 1
ATOM 1138 C C . GLN A 1 147 ? -10.766 12.034 -9.931 1.00 71.50 147 GLN A C 1
ATOM 1140 O O . GLN A 1 147 ? -11.112 11.571 -8.846 1.00 71.50 147 GLN A O 1
ATOM 1145 N N . ILE A 1 148 ? -9.550 11.803 -10.440 1.00 79.56 148 ILE A N 1
ATOM 1146 C CA . ILE A 1 148 ? -8.530 11.068 -9.692 1.00 79.56 148 ILE A CA 1
ATOM 1147 C C . ILE A 1 148 ? -7.949 11.978 -8.623 1.00 79.56 148 ILE A C 1
ATOM 1149 O O . ILE A 1 148 ? -7.416 13.047 -8.913 1.00 79.56 148 ILE A O 1
ATOM 1153 N N . VAL A 1 149 ? -7.983 11.498 -7.386 1.00 83.19 149 VAL A N 1
ATOM 1154 C CA . VAL A 1 149 ? -7.245 12.106 -6.283 1.00 83.19 149 VAL A CA 1
ATOM 1155 C C . VAL A 1 149 ? -6.183 11.113 -5.833 1.00 83.19 149 VAL A C 1
ATOM 1157 O O . VAL A 1 149 ? -6.492 9.946 -5.590 1.00 83.19 149 VAL A O 1
ATOM 1160 N N . ALA A 1 150 ? -4.939 11.580 -5.746 1.00 87.44 150 ALA A N 1
ATOM 1161 C CA . ALA A 1 150 ? -3.826 10.850 -5.155 1.00 87.44 150 ALA A CA 1
ATOM 1162 C C . ALA A 1 150 ? -3.368 11.604 -3.905 1.00 87.44 150 ALA A C 1
ATOM 1164 O O . ALA A 1 150 ? -2.911 12.744 -3.998 1.00 87.44 150 ALA A O 1
ATOM 1165 N N . THR A 1 151 ? -3.510 10.978 -2.742 1.00 88.94 151 THR A N 1
ATOM 1166 C CA . THR A 1 151 ? -3.185 11.594 -1.455 1.00 88.94 151 THR A CA 1
ATOM 1167 C C . THR A 1 151 ? -2.009 10.869 -0.809 1.00 88.94 151 THR A C 1
ATOM 1169 O O . THR A 1 151 ? -2.060 9.644 -0.716 1.00 88.94 151 THR A O 1
ATOM 1172 N N . PRO A 1 152 ? -0.961 11.566 -0.334 1.00 89.00 152 PRO A N 1
ATOM 1173 C CA . PRO A 1 152 ? 0.154 10.913 0.346 1.00 89.00 152 PRO A CA 1
ATOM 1174 C C . PRO A 1 152 ? -0.291 10.153 1.604 1.00 89.00 152 PRO A C 1
ATOM 1176 O O . PRO A 1 152 ? -1.007 10.700 2.441 1.00 89.00 152 PRO A O 1
ATOM 1179 N N . ILE A 1 153 ? 0.179 8.915 1.757 1.00 89.62 153 ILE A N 1
ATOM 1180 C CA . ILE A 1 153 ? 0.049 8.124 2.985 1.00 89.62 153 ILE A CA 1
ATOM 1181 C C . ILE A 1 153 ? 1.244 8.455 3.873 1.00 89.62 153 ILE A C 1
ATOM 1183 O O . ILE A 1 153 ? 2.391 8.227 3.478 1.00 89.62 153 ILE A O 1
ATOM 1187 N N . LEU A 1 154 ? 0.977 8.978 5.070 1.00 85.75 154 LEU A N 1
ATOM 1188 C CA . LEU A 1 154 ? 2.013 9.388 6.017 1.00 85.75 154 LEU A CA 1
ATOM 1189 C C . LEU A 1 154 ? 2.280 8.304 7.069 1.00 85.75 154 LEU A C 1
ATOM 1191 O O . LEU A 1 154 ? 1.363 7.818 7.736 1.00 85.75 154 LEU A O 1
ATOM 1195 N N . PHE A 1 155 ? 3.552 7.977 7.268 1.00 81.88 155 PHE A N 1
ATOM 1196 C CA . PHE A 1 155 ? 4.053 7.227 8.411 1.00 81.88 155 PHE A CA 1
ATOM 1197 C C . PHE A 1 155 ? 4.604 8.201 9.452 1.00 81.88 155 PHE A C 1
ATOM 1199 O O . PHE A 1 155 ? 5.458 9.032 9.140 1.00 81.88 155 PHE A O 1
ATOM 1206 N N . SER A 1 156 ? 4.083 8.105 10.679 1.00 78.69 156 SER A N 1
ATOM 1207 C CA . SER A 1 156 ? 4.445 8.979 11.807 1.00 78.69 156 SER A CA 1
ATOM 1208 C C . SER A 1 156 ? 4.439 10.478 11.472 1.00 78.69 156 SER A C 1
ATOM 1210 O O . SER A 1 156 ? 5.268 11.217 11.978 1.00 78.69 156 SER A O 1
ATOM 1212 N N . ASP A 1 157 ? 3.531 10.912 10.590 1.00 77.94 157 ASP A N 1
ATOM 1213 C CA . ASP A 1 157 ? 3.338 12.302 10.129 1.00 77.94 157 ASP A CA 1
ATOM 1214 C C . ASP A 1 157 ? 4.535 12.963 9.410 1.00 77.94 157 ASP A C 1
ATOM 1216 O O . ASP A 1 157 ? 4.399 14.069 8.891 1.00 77.94 157 ASP A O 1
ATOM 1220 N N . GLU A 1 158 ? 5.670 12.272 9.296 1.00 76.31 158 GLU A N 1
ATOM 1221 C CA . GLU A 1 158 ? 6.927 12.812 8.758 1.00 76.31 158 GLU A CA 1
ATOM 1222 C C . GLU A 1 158 ? 7.301 12.222 7.393 1.00 76.31 158 GLU A C 1
ATOM 1224 O O . GLU A 1 158 ? 7.889 12.907 6.556 1.00 76.31 158 GLU A O 1
ATOM 1229 N N . PHE A 1 159 ? 6.952 10.956 7.142 1.00 83.06 159 PHE A N 1
ATOM 1230 C CA . PHE A 1 159 ? 7.428 10.227 5.967 1.00 83.06 159 PHE A CA 1
ATOM 1231 C C . PHE A 1 159 ? 6.277 9.806 5.068 1.00 83.06 159 PHE A C 1
ATOM 1233 O O . PHE A 1 159 ? 5.333 9.157 5.512 1.00 83.06 159 PHE A O 1
ATOM 1240 N N . VAL A 1 160 ? 6.375 10.113 3.776 1.00 85.25 160 VAL A N 1
ATOM 1241 C CA . VAL A 1 160 ? 5.491 9.506 2.778 1.00 85.25 160 VAL A CA 1
ATOM 1242 C C . VAL A 1 160 ? 5.928 8.059 2.584 1.00 85.25 160 VAL A C 1
ATOM 1244 O O . VAL A 1 160 ? 7.099 7.800 2.322 1.00 85.25 160 VAL A O 1
ATOM 1247 N N . VAL A 1 161 ? 4.991 7.122 2.706 1.00 87.88 161 VAL A N 1
ATOM 1248 C CA . VAL A 1 161 ? 5.227 5.684 2.463 1.00 87.88 161 VAL A CA 1
ATOM 1249 C C . VAL A 1 161 ? 4.464 5.151 1.253 1.00 87.88 161 VAL A C 1
ATOM 1251 O O . VAL A 1 161 ? 4.638 4.002 0.855 1.00 87.88 161 VAL A O 1
ATOM 1254 N N . GLY A 1 162 ? 3.620 5.984 0.652 1.00 90.44 162 GLY A N 1
ATOM 1255 C CA . GLY A 1 162 ? 2.792 5.617 -0.482 1.00 90.44 162 GLY A CA 1
ATOM 1256 C C . GLY A 1 162 ? 1.722 6.656 -0.771 1.00 90.44 162 GLY A C 1
ATOM 1257 O O . GLY A 1 162 ? 1.782 7.782 -0.274 1.00 90.44 162 GLY A O 1
ATOM 1258 N N . TYR A 1 163 ? 0.727 6.252 -1.552 1.00 90.81 163 TYR A N 1
ATOM 1259 C CA . TYR A 1 163 ? -0.362 7.102 -2.009 1.00 90.81 163 TYR A CA 1
ATOM 1260 C C . TYR A 1 163 ? -1.698 6.358 -1.930 1.00 90.81 163 TYR A C 1
ATOM 1262 O O . TYR A 1 163 ? -1.815 5.222 -2.383 1.00 90.81 163 TYR A O 1
ATOM 1270 N N . GLU A 1 164 ? -2.717 7.013 -1.383 1.00 91.38 164 GLU A N 1
ATOM 1271 C CA . GLU A 1 164 ? -4.117 6.623 -1.528 1.00 91.38 164 GLU A CA 1
ATOM 1272 C C . GLU A 1 164 ? -4.611 7.163 -2.871 1.00 91.38 164 GLU A C 1
ATOM 1274 O O . GLU A 1 164 ? -4.622 8.377 -3.086 1.00 91.38 164 GLU A O 1
ATOM 1279 N N . ILE A 1 165 ? -4.998 6.276 -3.784 1.00 89.69 165 ILE A N 1
ATOM 1280 C CA . ILE A 1 165 ? -5.450 6.621 -5.133 1.00 89.69 165 ILE A CA 1
ATOM 1281 C C . ILE A 1 165 ? -6.933 6.285 -5.244 1.00 89.69 165 ILE A C 1
ATOM 1283 O O . ILE A 1 165 ? -7.342 5.151 -4.994 1.00 89.69 165 ILE A O 1
ATOM 1287 N N . ARG A 1 166 ? -7.748 7.272 -5.625 1.00 86.31 166 ARG A N 1
ATOM 1288 C CA . ARG A 1 166 ? -9.212 7.153 -5.608 1.00 86.31 166 ARG A CA 1
ATOM 1289 C C . ARG A 1 166 ? -9.897 7.829 -6.782 1.00 86.31 166 ARG A C 1
ATOM 1291 O O . ARG A 1 166 ? -9.371 8.778 -7.362 1.00 86.31 166 ARG A O 1
ATOM 1298 N N . LEU A 1 167 ? -11.114 7.365 -7.070 1.00 79.69 167 LEU A N 1
ATOM 1299 C CA . LEU A 1 167 ? -12.009 7.949 -8.068 1.00 79.69 167 LEU A CA 1
ATOM 1300 C C . LEU A 1 167 ? -13.117 8.779 -7.398 1.00 79.69 167 LEU A C 1
ATOM 1302 O O . LEU A 1 167 ? -14.050 8.237 -6.800 1.00 79.69 167 LEU A O 1
ATOM 1306 N N . GLY A 1 168 ? -13.021 10.102 -7.527 1.00 69.69 168 GLY A N 1
ATOM 1307 C CA . GLY A 1 168 ? -13.963 11.109 -7.035 1.00 69.69 168 GLY A CA 1
ATOM 1308 C C . GLY A 1 168 ? -13.301 12.166 -6.137 1.00 69.69 168 GLY A C 1
ATOM 1309 O O . GLY A 1 168 ? -12.413 11.851 -5.347 1.00 69.69 168 GLY A O 1
ATOM 1310 N N . ASP A 1 169 ? -13.763 13.418 -6.208 1.00 62.56 169 ASP A N 1
ATOM 1311 C CA . ASP A 1 169 ? -13.328 14.540 -5.353 1.00 62.56 169 ASP A CA 1
ATOM 1312 C C . ASP A 1 169 ? -14.166 14.616 -4.059 1.00 62.56 169 ASP A C 1
ATOM 1314 O O . ASP A 1 169 ? -15.391 14.510 -4.095 1.00 62.56 169 ASP A O 1
ATOM 1318 N N . THR A 1 170 ? -13.531 14.852 -2.906 1.00 56.91 170 THR A N 1
ATOM 1319 C CA . THR A 1 170 ? -14.208 15.065 -1.614 1.00 56.91 170 THR A CA 1
ATOM 1320 C C . THR A 1 170 ? -15.228 16.200 -1.665 1.00 56.91 170 THR A C 1
ATOM 1322 O O . THR A 1 170 ? -16.211 16.153 -0.931 1.00 56.91 170 THR A O 1
ATOM 1325 N N . LYS A 1 171 ? -15.051 17.179 -2.561 1.00 56.31 171 LYS A N 1
ATOM 1326 C CA . LYS A 1 171 ? -15.967 18.320 -2.718 1.00 56.31 171 LYS A CA 1
ATOM 1327 C C . LYS A 1 171 ? -17.250 18.010 -3.491 1.00 56.31 171 LYS A C 1
ATOM 1329 O O . LY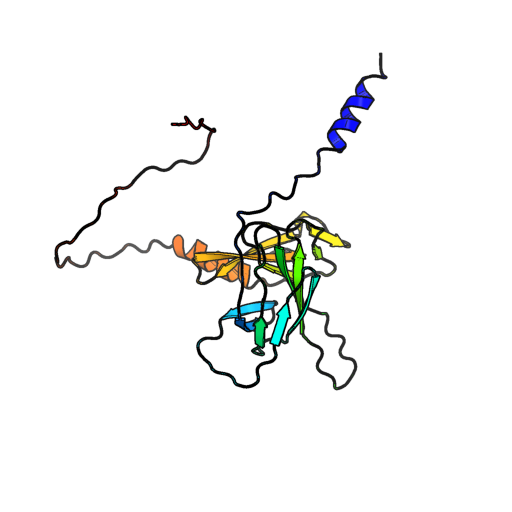S A 1 171 ? -18.216 18.753 -3.362 1.00 56.31 171 LYS A O 1
ATOM 1334 N N . ILE A 1 172 ? -17.262 16.955 -4.311 1.00 59.09 172 ILE A N 1
ATOM 1335 C CA . ILE A 1 172 ? -18.344 16.690 -5.281 1.00 59.09 172 ILE A CA 1
ATOM 1336 C C . ILE A 1 172 ? -18.974 15.310 -5.058 1.00 59.09 172 ILE A C 1
ATOM 1338 O O . ILE A 1 172 ? -20.171 15.122 -5.269 1.00 59.09 172 ILE A O 1
ATOM 1342 N N . SER A 1 173 ? -18.181 14.314 -4.655 1.00 60.59 173 SER A N 1
ATOM 1343 C CA . SER A 1 173 ? -18.580 12.908 -4.717 1.00 60.59 173 SER A CA 1
ATOM 1344 C C . SER A 1 173 ? -18.895 12.258 -3.368 1.00 60.59 173 SER A C 1
ATOM 1346 O O . SER A 1 173 ? -19.283 11.091 -3.385 1.00 60.59 173 SER A O 1
ATOM 1348 N N . ASN A 1 174 ? -18.757 12.975 -2.241 1.00 69.62 174 ASN A N 1
ATOM 1349 C CA . ASN A 1 174 ? -18.905 12.465 -0.862 1.00 69.62 174 ASN A CA 1
ATOM 1350 C C . ASN A 1 174 ? -18.049 11.223 -0.547 1.00 69.62 174 ASN A C 1
ATOM 1352 O O . ASN A 1 174 ? -18.330 10.484 0.393 1.00 69.62 174 ASN A O 1
ATOM 1356 N N . CYS A 1 175 ? -16.998 10.970 -1.327 1.00 76.94 175 CYS A N 1
ATOM 1357 C CA . CYS A 1 175 ? -16.060 9.905 -1.008 1.00 76.94 175 CYS A CA 1
ATOM 1358 C C . CYS A 1 175 ? -15.140 10.425 0.101 1.00 76.94 175 CYS A C 1
ATOM 1360 O O . CYS A 1 175 ? -14.435 11.413 -0.118 1.00 76.94 175 CYS A O 1
ATOM 1362 N N . ASN A 1 176 ? -15.124 9.790 1.270 1.00 76.38 176 ASN A N 1
ATOM 1363 C CA . ASN A 1 176 ? -14.207 10.153 2.354 1.00 76.38 176 ASN A CA 1
ATOM 1364 C C . ASN A 1 176 ? -12.784 9.659 2.051 1.00 76.38 176 ASN A C 1
ATOM 1366 O O . ASN A 1 176 ? -12.608 8.654 1.369 1.00 76.38 176 ASN A O 1
ATOM 1370 N N . SER A 1 177 ? -11.775 10.393 2.519 1.00 77.56 177 SER A N 1
ATOM 1371 C CA . SER A 1 177 ? -10.361 10.002 2.437 1.00 77.56 177 SER A CA 1
ATOM 1372 C C . SER A 1 177 ? -9.726 10.197 3.812 1.00 77.56 177 SER A C 1
ATOM 1374 O O . SER A 1 177 ? -9.525 11.347 4.220 1.00 77.56 177 SER A O 1
ATOM 1376 N N . PRO A 1 178 ? -9.425 9.111 4.544 1.00 78.25 178 PRO A N 1
ATOM 1377 C CA . PRO A 1 178 ? -8.706 9.202 5.811 1.00 78.25 178 PRO A CA 1
ATOM 1378 C C . PRO A 1 178 ? -7.342 9.879 5.646 1.00 78.25 178 PRO A C 1
ATOM 1380 O O . PRO A 1 178 ? -6.947 10.697 6.480 1.00 78.25 178 PRO A O 1
ATOM 1383 N N . GLN A 1 179 ? -6.650 9.603 4.535 1.00 85.75 179 GLN A N 1
ATOM 1384 C CA . GLN A 1 179 ? -5.330 10.171 4.269 1.00 85.75 179 GLN A CA 1
ATOM 1385 C C . GLN A 1 179 ? -5.391 11.666 3.967 1.00 85.75 179 GLN A C 1
ATOM 1387 O O . GLN A 1 179 ? -4.513 12.407 4.402 1.00 85.75 179 GLN A O 1
ATOM 1392 N N . LEU A 1 180 ? -6.446 12.149 3.299 1.00 83.31 180 LEU A N 1
ATOM 1393 C CA . LEU A 1 180 ? -6.587 13.579 3.011 1.00 83.31 180 LEU A CA 1
ATOM 1394 C C . LEU A 1 180 ? -6.808 14.372 4.289 1.00 83.31 180 LEU A C 1
ATOM 1396 O O . LEU A 1 180 ? -6.158 15.398 4.482 1.00 83.31 180 LEU A O 1
ATOM 1400 N N . SER A 1 181 ? -7.677 13.882 5.176 1.00 82.75 181 SER A N 1
ATOM 1401 C CA . SER A 1 181 ? -7.902 14.507 6.480 1.00 82.75 181 SER A CA 1
ATOM 1402 C C . SER A 1 181 ? -6.611 14.569 7.299 1.00 82.75 181 SER A C 1
ATOM 1404 O O . SER A 1 181 ? -6.294 15.616 7.862 1.00 82.75 181 SER A O 1
ATOM 1406 N N . ARG A 1 182 ? -5.827 13.484 7.312 1.00 82.50 182 ARG A N 1
ATOM 1407 C CA . ARG A 1 182 ? -4.537 13.437 8.013 1.00 82.50 182 ARG A CA 1
ATOM 1408 C C . ARG A 1 182 ? -3.510 14.394 7.405 1.00 82.50 182 ARG A C 1
ATOM 1410 O O . ARG A 1 182 ? -2.907 15.184 8.125 1.00 82.50 182 ARG A O 1
ATOM 1417 N N . TRP A 1 183 ? -3.343 14.375 6.085 1.00 83.12 183 TRP A N 1
ATOM 1418 C CA . TRP A 1 183 ? -2.411 15.252 5.376 1.00 83.12 183 TRP A CA 1
ATOM 1419 C C . TRP A 1 183 ? -2.761 16.735 5.558 1.00 83.12 183 TRP A C 1
ATOM 1421 O O . TRP A 1 183 ? -1.876 17.566 5.773 1.00 83.12 183 TRP A O 1
ATOM 1431 N N . GLN A 1 184 ? -4.051 17.081 5.524 1.00 85.38 184 GLN A N 1
ATOM 1432 C CA . GLN A 1 184 ? -4.519 18.437 5.807 1.00 85.38 184 GLN A CA 1
ATOM 1433 C C . GLN A 1 184 ? -4.228 18.847 7.250 1.00 85.38 184 GLN A C 1
ATOM 1435 O O . GLN A 1 184 ? -3.749 19.956 7.457 1.00 85.38 184 GLN A O 1
ATOM 1440 N N . ALA A 1 185 ? -4.461 17.973 8.232 1.00 83.06 185 ALA A N 1
ATOM 1441 C CA . ALA A 1 185 ? -4.178 18.270 9.634 1.00 83.06 185 ALA A CA 1
ATOM 1442 C C . ALA A 1 185 ? -2.690 18.590 9.872 1.00 83.06 185 ALA A C 1
ATOM 1444 O O . ALA A 1 185 ? -2.381 19.581 10.532 1.00 83.06 185 ALA A O 1
ATOM 1445 N N . VAL A 1 186 ? -1.777 17.817 9.272 1.00 82.38 186 VAL A N 1
ATOM 1446 C CA . VAL A 1 186 ? -0.324 18.053 9.374 1.00 82.38 186 VAL A CA 1
ATOM 1447 C C . VAL A 1 186 ? 0.071 19.392 8.735 1.00 82.38 186 VAL A C 1
ATOM 1449 O O . VAL A 1 186 ? 0.763 20.200 9.352 1.00 82.38 186 VAL A O 1
ATOM 1452 N N . ASN A 1 187 ? -0.417 19.682 7.526 1.00 77.31 187 ASN A N 1
ATOM 1453 C CA . ASN A 1 187 ? -0.010 20.886 6.790 1.00 77.31 187 ASN A CA 1
ATOM 1454 C C . ASN A 1 187 ? -0.727 22.171 7.238 1.00 77.31 187 ASN A C 1
ATOM 1456 O O . ASN A 1 187 ? -0.163 23.257 7.132 1.00 77.31 187 ASN A O 1
ATOM 1460 N N . GLN A 1 188 ? -1.952 22.079 7.757 1.00 72.06 188 GLN A N 1
ATOM 1461 C CA . GLN A 1 188 ? -2.683 23.227 8.310 1.00 72.06 188 GLN A CA 1
ATOM 1462 C C . GLN A 1 188 ? -2.291 23.505 9.771 1.00 72.06 188 GLN A C 1
ATOM 1464 O O . GLN A 1 188 ? -2.299 24.661 10.197 1.00 72.06 188 GLN A O 1
ATOM 1469 N N . GLY A 1 189 ? -1.862 22.482 10.521 1.00 54.94 189 GLY A N 1
ATOM 1470 C CA . GLY A 1 189 ? -1.272 22.635 11.855 1.00 54.94 189 GLY A CA 1
ATOM 1471 C C . GLY A 1 189 ? 0.052 23.411 11.847 1.00 54.94 189 GLY A C 1
ATOM 1472 O O . GLY A 1 189 ? 0.324 24.163 12.780 1.00 54.94 189 GLY A O 1
ATOM 1473 N N . ALA A 1 190 ? 0.823 23.330 10.757 1.00 49.06 190 ALA A N 1
ATOM 1474 C CA . ALA A 1 190 ? 2.060 24.095 10.563 1.00 49.06 190 ALA A CA 1
ATOM 1475 C C . ALA A 1 190 ? 1.842 25.600 10.281 1.00 49.06 190 ALA A C 1
ATOM 1477 O O . ALA A 1 190 ? 2.796 26.376 10.310 1.00 49.06 190 ALA A O 1
ATOM 1478 N N . GLY A 1 191 ? 0.599 26.032 10.023 1.00 40.06 191 GLY A N 1
ATOM 1479 C CA . GLY A 1 191 ? 0.246 27.429 9.733 1.00 40.06 191 GLY A CA 1
ATOM 1480 C C . GLY A 1 191 ? -0.326 28.219 10.916 1.00 40.06 191 GLY A C 1
ATOM 1481 O O . GLY A 1 191 ? -0.575 29.417 10.788 1.00 40.06 191 GLY A O 1
ATOM 1482 N N . SER A 1 192 ? -0.542 27.586 12.073 1.00 39.06 192 SER A N 1
ATOM 1483 C CA . SER A 1 192 ? -1.120 28.243 13.254 1.00 39.06 192 SER A CA 1
ATOM 1484 C C . SER A 1 192 ? -0.024 28.722 14.205 1.00 39.06 192 SER A C 1
ATOM 1486 O O . SER A 1 192 ? 0.171 28.183 15.292 1.00 39.06 192 SER A O 1
ATOM 1488 N N . SER A 1 193 ? 0.696 29.763 13.789 1.00 41.44 193 SER A N 1
ATOM 1489 C CA . SER A 1 193 ? 1.651 30.510 14.611 1.00 41.44 193 SER A CA 1
ATOM 1490 C C . SER A 1 193 ? 0.930 31.266 15.735 1.00 41.44 193 SER A C 1
ATOM 1492 O O . SER A 1 193 ? 0.775 32.488 15.692 1.00 41.44 193 SER A O 1
ATOM 1494 N N . ALA A 1 194 ? 0.491 30.560 16.774 1.00 38.88 194 ALA A N 1
ATOM 1495 C CA . ALA A 1 194 ? 0.270 31.183 18.069 1.00 38.88 194 ALA A CA 1
ATOM 1496 C C . ALA A 1 194 ? 1.645 31.586 18.631 1.00 38.88 194 ALA A C 1
ATOM 1498 O O . ALA A 1 194 ? 2.519 30.745 18.835 1.00 38.88 194 ALA A O 1
ATOM 1499 N N . LYS A 1 195 ? 1.853 32.897 18.816 1.00 34.12 195 LYS A N 1
ATOM 1500 C CA . LYS A 1 195 ? 3.081 33.507 19.357 1.00 34.12 195 LYS A CA 1
ATOM 1501 C C . LYS A 1 195 ? 3.639 32.707 20.549 1.00 34.12 195 LYS A C 1
ATOM 1503 O O . LYS A 1 195 ? 2.920 32.556 21.539 1.00 34.12 195 LYS A O 1
ATOM 1508 N N . PRO A 1 196 ? 4.917 32.287 20.537 1.00 35.72 196 PRO A N 1
ATOM 1509 C CA . PRO A 1 196 ? 5.533 31.730 21.728 1.00 35.72 196 PRO A CA 1
ATOM 1510 C C . PRO A 1 196 ? 5.780 32.854 22.742 1.00 35.72 196 PRO A C 1
ATOM 1512 O O . PRO A 1 196 ? 6.547 33.790 22.512 1.00 35.72 196 PRO A O 1
ATOM 1515 N N . SER A 1 197 ? 5.088 32.752 23.875 1.00 33.06 197 SER A N 1
ATOM 1516 C CA . SER A 1 197 ? 5.388 33.479 25.105 1.00 33.06 197 SER A CA 1
ATOM 1517 C C . SER A 1 197 ? 6.820 33.158 25.542 1.00 33.06 197 SER A C 1
ATOM 1519 O O . SER A 1 197 ? 7.171 31.999 25.768 1.00 33.06 197 SER A O 1
ATOM 1521 N N . GLN A 1 198 ? 7.659 34.190 25.633 1.00 38.78 198 GLN A N 1
ATOM 1522 C CA . GLN A 1 198 ? 9.010 34.091 26.173 1.00 38.78 198 GLN A CA 1
ATOM 1523 C C . GLN A 1 198 ? 8.950 33.688 27.653 1.00 38.78 198 GLN A C 1
ATOM 1525 O O . GLN A 1 198 ? 8.532 34.466 28.509 1.00 38.78 198 GLN A O 1
ATOM 1530 N N . SER A 1 199 ? 9.435 32.488 27.961 1.00 32.16 199 SER A N 1
ATOM 1531 C CA . SER A 1 1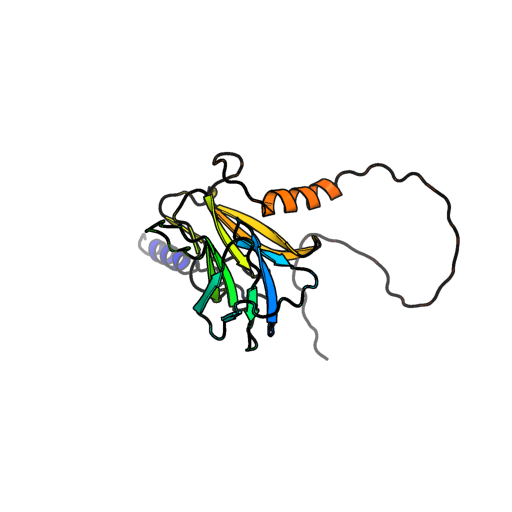99 ? 9.764 32.051 29.318 1.00 32.16 199 SER A CA 1
ATOM 1532 C C . SER A 1 199 ? 11.221 31.596 29.371 1.00 32.16 199 SER A C 1
ATOM 1534 O O . SER A 1 199 ? 11.771 31.054 28.417 1.00 32.16 199 SER A O 1
ATOM 1536 N N . LYS A 1 200 ? 11.859 31.944 30.484 1.00 32.91 200 LYS A N 1
ATOM 1537 C CA . LYS A 1 200 ? 13.283 32.232 30.647 1.00 32.91 200 LYS A CA 1
ATOM 1538 C C . LYS A 1 200 ? 14.223 31.028 30.518 1.00 32.91 200 LYS A C 1
ATOM 1540 O O . LYS A 1 200 ? 14.006 29.957 31.070 1.00 32.91 200 LYS A O 1
ATOM 1545 N N . SER A 1 201 ? 15.350 31.344 29.886 1.00 32.22 201 SER A N 1
ATOM 1546 C CA . SER A 1 201 ? 16.618 30.621 29.803 1.00 32.22 201 SER A CA 1
ATOM 1547 C C . SER A 1 201 ? 17.099 30.010 31.131 1.00 32.22 201 SER A C 1
ATOM 1549 O O . SER A 1 201 ? 17.206 30.706 32.145 1.00 32.22 201 SER A O 1
ATOM 1551 N N . LYS A 1 202 ? 17.505 28.734 31.089 1.00 34.12 202 LYS A N 1
ATOM 1552 C CA . LYS A 1 202 ? 18.544 28.186 31.969 1.00 34.12 202 LYS A CA 1
ATOM 1553 C C . LYS A 1 202 ? 19.562 27.398 31.144 1.00 34.12 202 LYS A C 1
ATOM 1555 O O . LYS A 1 202 ? 19.236 26.544 30.332 1.00 34.12 202 LYS A O 1
ATOM 1560 N N . LYS A 1 203 ? 20.804 27.794 31.381 1.00 31.92 203 LYS A N 1
ATOM 1561 C CA . LYS A 1 203 ? 22.069 27.509 30.710 1.00 31.92 203 LYS A CA 1
ATOM 1562 C C . LYS A 1 203 ? 22.578 26.112 31.091 1.00 31.92 203 LYS A C 1
ATOM 1564 O O . LYS A 1 203 ? 22.707 25.847 32.283 1.00 31.92 203 LYS A O 1
ATOM 1569 N N . LEU A 1 204 ? 22.954 25.280 30.119 1.00 30.11 204 LEU A N 1
ATOM 1570 C CA . LEU A 1 204 ? 23.966 24.238 30.320 1.00 30.11 204 LEU A CA 1
ATOM 1571 C C . LEU A 1 204 ? 24.766 24.024 29.027 1.00 30.11 204 LEU A C 1
ATOM 1573 O O . LEU A 1 204 ? 24.206 23.906 27.942 1.00 30.11 204 LEU A O 1
ATOM 1577 N N . GLN A 1 205 ? 26.087 24.085 29.165 1.00 31.95 205 GLN A N 1
ATOM 1578 C CA . GLN A 1 205 ? 27.072 24.106 28.090 1.00 31.95 205 GLN A CA 1
ATOM 1579 C C . GLN A 1 205 ? 27.379 22.702 27.538 1.00 31.95 205 GLN A C 1
ATOM 1581 O O . GLN A 1 205 ? 27.684 21.796 28.300 1.00 31.95 205 GLN A O 1
ATOM 1586 N N . SER A 1 206 ? 27.401 22.619 26.200 1.00 30.81 206 SER A N 1
ATOM 1587 C CA . SER A 1 206 ? 28.488 22.097 25.347 1.00 30.81 206 SER A CA 1
ATOM 1588 C C . SER A 1 206 ? 29.001 20.656 25.516 1.00 30.81 206 SER A C 1
ATOM 1590 O O . SER A 1 206 ? 29.763 20.367 26.435 1.00 30.81 206 SER A O 1
ATOM 1592 N N . THR A 1 207 ? 28.827 19.837 24.467 1.00 29.62 207 THR A N 1
ATOM 1593 C CA . THR A 1 207 ? 29.969 19.241 23.728 1.00 29.62 207 THR A CA 1
ATOM 1594 C C . THR A 1 207 ? 29.566 18.768 22.314 1.00 29.62 207 THR A C 1
ATOM 1596 O O . THR A 1 207 ? 28.846 17.795 22.140 1.00 29.62 207 THR A O 1
ATOM 1599 N N . THR A 1 208 ? 30.061 19.511 21.318 1.00 29.78 208 THR A N 1
ATOM 1600 C CA . THR A 1 208 ? 30.696 19.061 20.057 1.00 29.78 208 THR A CA 1
ATOM 1601 C C . THR A 1 208 ? 29.948 18.145 19.065 1.00 29.78 208 THR A C 1
ATOM 1603 O O . THR A 1 208 ? 30.028 16.925 19.158 1.00 29.78 208 THR A O 1
ATOM 1606 N N . ARG A 1 209 ? 29.448 18.722 17.958 1.00 31.06 209 ARG A N 1
ATOM 1607 C CA . ARG A 1 209 ? 30.103 18.668 16.625 1.00 31.06 209 ARG A CA 1
ATOM 1608 C C . ARG A 1 209 ? 29.397 19.594 15.626 1.00 31.06 209 ARG A C 1
ATOM 1610 O O . ARG A 1 209 ? 28.179 19.592 15.514 1.00 31.06 209 ARG A O 1
ATOM 1617 N N . GLU A 1 210 ? 30.205 20.383 14.930 1.00 30.39 210 GLU A N 1
ATOM 1618 C CA . GLU A 1 210 ? 29.825 21.347 13.897 1.00 30.39 210 GLU A CA 1
ATOM 1619 C C . GLU A 1 210 ? 29.337 20.669 12.606 1.00 30.39 210 GLU A C 1
ATOM 1621 O O . GLU A 1 210 ? 29.989 19.757 12.100 1.00 30.39 210 GLU A O 1
ATOM 1626 N N . MET A 1 211 ? 28.265 21.200 12.014 1.00 28.72 211 MET A N 1
ATOM 1627 C CA . MET A 1 211 ? 28.362 21.948 10.751 1.00 28.72 211 MET A CA 1
ATOM 1628 C C . MET A 1 211 ? 27.212 22.973 10.656 1.00 28.72 211 MET A C 1
ATOM 1630 O O . MET A 1 211 ? 26.108 22.679 11.117 1.00 28.72 211 MET A O 1
ATOM 1634 N N . PRO A 1 212 ? 27.455 24.170 10.091 1.00 32.97 212 PRO A N 1
ATOM 1635 C CA . PRO A 1 212 ? 26.468 25.241 9.990 1.00 32.97 212 PRO A CA 1
ATOM 1636 C C . PRO A 1 212 ? 25.571 25.127 8.738 1.00 32.97 212 PRO A C 1
ATOM 1638 O O . PRO A 1 212 ? 26.040 24.841 7.638 1.00 32.97 212 PRO A O 1
ATOM 1641 N N . GLU A 1 213 ? 24.274 25.374 8.950 1.00 27.17 213 GLU A N 1
ATOM 1642 C CA . GLU A 1 213 ? 23.382 26.297 8.208 1.00 27.17 213 GLU A CA 1
ATOM 1643 C C . GLU A 1 213 ? 24.091 27.201 7.165 1.00 27.17 213 GLU A C 1
ATOM 1645 O O . GLU A 1 213 ? 25.157 27.736 7.446 1.00 27.17 213 GLU A O 1
ATOM 1650 N N . THR A 1 214 ? 23.613 27.520 5.955 1.00 25.48 214 THR A N 1
ATOM 1651 C CA . THR A 1 214 ? 22.279 27.686 5.336 1.00 25.48 214 THR A CA 1
ATOM 1652 C C . THR A 1 214 ? 22.522 27.798 3.809 1.00 25.48 214 THR A C 1
ATOM 1654 O O . THR A 1 214 ? 23.626 28.156 3.404 1.00 25.48 214 THR A O 1
ATOM 1657 N N . ILE A 1 215 ? 21.570 27.494 2.916 1.00 25.14 215 ILE A N 1
ATOM 1658 C CA . ILE A 1 215 ? 20.847 28.462 2.055 1.00 25.14 215 ILE A CA 1
ATOM 1659 C C . ILE A 1 215 ? 19.840 27.689 1.181 1.00 25.14 215 ILE A C 1
ATOM 1661 O O . ILE A 1 215 ? 20.161 26.656 0.598 1.00 25.14 215 ILE A O 1
ATOM 1665 N N . ALA A 1 216 ? 18.614 28.223 1.130 1.00 27.73 216 ALA A N 1
ATOM 1666 C CA . ALA A 1 216 ? 17.541 27.917 0.185 1.00 27.73 216 ALA A CA 1
ATOM 1667 C C . ALA A 1 216 ? 18.048 27.862 -1.275 1.00 27.73 216 ALA A C 1
ATOM 1669 O O . ALA A 1 216 ? 19.090 28.409 -1.599 1.00 27.73 216 ALA A O 1
ATOM 1670 N N . ILE A 1 217 ? 17.331 27.269 -2.223 1.00 25.55 217 ILE A N 1
ATOM 1671 C CA . ILE A 1 217 ? 16.554 28.060 -3.187 1.00 25.55 217 ILE A CA 1
ATOM 1672 C C . ILE A 1 217 ? 15.845 27.099 -4.149 1.00 25.55 217 ILE A C 1
ATOM 1674 O O . ILE A 1 217 ? 16.391 26.112 -4.637 1.00 25.55 217 ILE A O 1
ATOM 1678 N N . ILE A 1 218 ? 14.605 27.477 -4.415 1.00 36.78 218 ILE A N 1
ATOM 1679 C CA . ILE A 1 218 ? 13.740 27.106 -5.525 1.00 36.78 218 ILE A CA 1
ATOM 1680 C C . ILE A 1 218 ? 14.437 27.396 -6.878 1.00 36.78 218 ILE A C 1
ATOM 1682 O O . ILE A 1 218 ? 14.803 28.535 -7.137 1.00 36.78 218 ILE A O 1
ATOM 1686 N N . ASN A 1 219 ? 14.490 26.393 -7.766 1.00 42.50 219 ASN A N 1
ATOM 1687 C CA . ASN A 1 219 ? 14.890 26.407 -9.192 1.00 42.50 219 ASN A CA 1
ATOM 1688 C C . ASN A 1 219 ? 16.397 26.408 -9.575 1.00 42.50 219 ASN A C 1
ATOM 1690 O O . ASN A 1 219 ? 17.176 27.224 -9.102 1.00 42.50 219 ASN A O 1
ATOM 1694 N N . ALA A 1 220 ? 16.703 25.591 -10.605 1.00 31.30 220 ALA A N 1
ATOM 1695 C CA . ALA A 1 220 ? 17.706 25.768 -11.682 1.00 31.30 220 ALA A CA 1
ATOM 1696 C C . ALA A 1 220 ? 18.985 24.881 -11.734 1.00 31.30 220 ALA A C 1
ATOM 1698 O O . ALA A 1 220 ? 19.811 24.873 -10.833 1.00 31.30 220 ALA A O 1
ATOM 1699 N N . SER A 1 221 ? 19.151 24.266 -12.921 1.00 29.86 221 SER A N 1
ATOM 1700 C CA . SER A 1 221 ? 20.355 23.836 -13.674 1.00 29.86 221 SER A CA 1
ATOM 1701 C C . SER A 1 221 ? 21.390 22.833 -13.109 1.00 29.86 221 SER A C 1
ATOM 1703 O O . SER A 1 221 ? 21.787 22.913 -11.952 1.00 29.86 221 SER A O 1
ATOM 1705 N N . PRO A 1 222 ? 21.932 21.928 -13.965 1.00 48.19 222 PRO A N 1
ATOM 1706 C CA . PRO A 1 222 ? 22.927 20.931 -13.573 1.00 48.19 222 PRO A CA 1
ATOM 1707 C C . PRO A 1 222 ? 24.366 21.455 -13.736 1.00 48.19 222 PRO A C 1
ATOM 1709 O O . PRO A 1 222 ? 24.704 22.072 -14.748 1.00 48.19 222 PRO A O 1
ATOM 1712 N N . GLN A 1 223 ? 25.251 21.143 -12.785 1.00 35.19 223 GLN A N 1
ATOM 1713 C CA . GLN A 1 223 ? 26.700 21.332 -12.930 1.00 35.19 223 GLN A CA 1
ATOM 1714 C C . GLN A 1 223 ? 27.472 20.019 -12.740 1.00 35.19 223 GLN A C 1
ATOM 1716 O O . GLN A 1 223 ? 27.114 19.151 -11.949 1.00 35.19 223 GLN A O 1
ATOM 1721 N N . ARG A 1 224 ? 28.526 19.908 -13.558 1.00 42.06 224 ARG A N 1
ATOM 1722 C CA . ARG A 1 224 ? 29.400 18.759 -13.821 1.00 42.06 224 ARG A CA 1
ATOM 1723 C C . ARG A 1 224 ? 30.157 18.257 -12.590 1.00 42.06 224 ARG A C 1
ATOM 1725 O O . ARG A 1 224 ? 30.758 19.038 -11.860 1.00 42.06 224 ARG A O 1
ATOM 1732 N N . GLN A 1 225 ? 30.289 16.935 -12.506 1.00 45.22 225 GLN A N 1
ATOM 1733 C CA . GLN A 1 225 ? 31.361 16.265 -11.771 1.00 45.22 225 GLN A CA 1
ATOM 1734 C C . GLN A 1 225 ? 32.725 16.560 -12.425 1.00 45.22 225 GLN A C 1
ATOM 1736 O O . GLN A 1 225 ? 32.873 16.428 -13.642 1.00 45.22 225 GLN A O 1
ATOM 1741 N N . ARG A 1 226 ? 33.741 16.902 -11.624 1.00 39.47 226 ARG A N 1
ATOM 1742 C CA . ARG A 1 226 ? 35.147 16.662 -11.979 1.00 39.47 226 ARG A CA 1
ATOM 1743 C C . ARG A 1 226 ? 35.662 15.493 -11.146 1.00 39.47 226 ARG A C 1
ATOM 1745 O O . ARG A 1 226 ? 35.562 15.504 -9.923 1.00 39.47 226 ARG A O 1
ATOM 1752 N N . GLN A 1 227 ? 36.155 14.492 -11.866 1.00 42.56 227 GLN A N 1
ATOM 1753 C CA . GLN A 1 227 ? 36.862 13.319 -11.366 1.00 42.56 227 GLN A CA 1
ATOM 1754 C C . GLN A 1 227 ? 38.172 13.723 -10.672 1.00 42.56 227 GLN A C 1
ATOM 1756 O O . GLN A 1 227 ? 38.722 14.792 -10.954 1.00 42.56 227 GLN A O 1
ATOM 1761 N N . ARG A 1 228 ? 38.636 12.849 -9.773 1.00 51.34 228 ARG A N 1
ATOM 1762 C CA . ARG A 1 228 ? 40.036 12.798 -9.341 1.00 51.34 228 ARG A CA 1
ATOM 1763 C C . ARG A 1 228 ? 40.918 12.301 -10.477 1.00 51.34 228 ARG A C 1
ATOM 1765 O O . ARG A 1 228 ? 40.420 11.443 -11.239 1.00 51.34 228 ARG A O 1
#

Secondary structure (DSSP, 8-state):
--SSHHHHHHHHTTS------PPPP-EEEEEEEEEE-TT--EEE--S---TT-EEEE--STT-EEEE-BT--EEEEEEEEEETTTEEEEEEE------SS----SEEEEEEETTSS-EEE-STT-EEEEE-SS-PPPEEESSS-GGGEEEEEEEETTTEEEEEEEEES-TTTS----HHHHHHHHHHHHTT-------------------------------------